Protein AF-A0A358XTA5-F1 (afdb_monomer_lite)

Foldseek 3Di:
DLVLLLCLLPDPDCLVSLLVVLLVLLVVCVVPVLSVLCLVLSVLSCVLRHDDDVSSVCSSVNSNVVSLVVVCVVCVVVVNNVVSVVSVCLVPDDADPDDPDPVVLCPLCPLLVVLLVLLVVLCVVCVVVDDSSVNSSLVSLVVQQVSLVVSCSRDPDDDPCSCVSNVVSSVVSSVNSLVRPDDPVVSVVSVVVSVVSVVVSVVD

Secondary structure (DSSP, 8-state):
-HHHHHHTTT-S--HHHHHHHHHHHHHHHHHSGGGGGHHHHHHHHHHHHS---HHHHHHHHHHHHHHHHHHHHHHHHTT-HHHHHHTTGGGGPPP-S-----TTGGGGHHHHHHHHHHHHHHHHHHTTTS-HHHHHHHHHHHHHHHHHHHHGGG-SS--GGGGGGTHHHHHHHHHHHHHH-S-HHHHHHHHHHHHHHHHHHHH-

Sequence (204 aa):
MLSKLLSLYRQTDVKAEMFDLGMIVGIGSLIYFPFLSMFALLWIGLLIFRPFNWREWITPLLGLATVYFILAVIYLWMGKMEQFYTIWLPFTYKFPTAIRIQLVDYLVLVPVIFTLILFLLVLKDNFFKSVVHIRKSFQLLFFMLCLAIVSFYWNKKLTEAHFLLCAPSIAIYMAYYFTYAKKKWFFEVVYAIITLTIIYFQFF

pLDDT: mean 83.85, std 10.74, range [48.69, 95.94]

Structure (mmCIF, N/CA/C/O backbone):
data_AF-A0A358XTA5-F1
#
_entry.id   AF-A0A358XTA5-F1
#
loop_
_atom_site.group_PDB
_atom_site.id
_atom_site.type_symbol
_atom_site.label_atom_id
_atom_site.label_alt_id
_atom_site.label_comp_id
_atom_site.label_asym_id
_atom_site.label_entity_id
_atom_site.label_seq_id
_atom_site.pdbx_PDB_ins_code
_atom_site.Cartn_x
_atom_site.Cartn_y
_atom_site.Cartn_z
_atom_site.occupancy
_atom_site.B_iso_or_equiv
_atom_site.auth_seq_id
_atom_site.auth_comp_id
_atom_site.auth_asym_id
_atom_site.auth_atom_id
_atom_site.pdbx_PDB_model_num
ATOM 1 N N . MET A 1 1 ? -4.619 5.346 -3.310 1.00 83.44 1 MET A N 1
ATOM 2 C CA . MET A 1 1 ? -3.476 5.167 -2.383 1.00 83.44 1 MET A CA 1
ATOM 3 C C . MET A 1 1 ? -2.152 5.018 -3.132 1.00 83.44 1 MET A C 1
ATOM 5 O O . MET A 1 1 ? -1.280 5.857 -2.966 1.00 83.44 1 MET A O 1
ATOM 9 N N . LEU A 1 2 ? -1.998 4.000 -3.986 1.00 85.19 2 LEU A N 1
ATOM 10 C CA . LEU A 1 2 ? -0.708 3.671 -4.606 1.00 85.19 2 LEU A CA 1
ATOM 11 C C . LEU A 1 2 ? -0.144 4.768 -5.526 1.00 85.19 2 LEU A C 1
ATOM 13 O O . LEU A 1 2 ? 1.039 5.074 -5.454 1.00 85.19 2 LEU A O 1
ATOM 17 N N . SER A 1 3 ? -0.990 5.415 -6.331 1.00 85.25 3 SER A N 1
ATOM 18 C CA . SER A 1 3 ? -0.588 6.562 -7.159 1.00 85.25 3 SER A CA 1
ATOM 19 C C . SER A 1 3 ? -0.008 7.711 -6.323 1.00 85.25 3 SER A C 1
ATOM 21 O O . SER A 1 3 ? 1.094 8.169 -6.615 1.00 85.25 3 SER A O 1
ATOM 23 N N . LYS A 1 4 ? -0.707 8.103 -5.246 1.00 84.69 4 LYS A N 1
ATOM 24 C CA . LYS A 1 4 ? -0.273 9.130 -4.281 1.00 84.69 4 LYS A CA 1
ATOM 25 C C . LYS A 1 4 ? 1.068 8.760 -3.617 1.00 84.69 4 LYS A C 1
ATOM 27 O O . LYS A 1 4 ? 1.963 9.598 -3.535 1.00 84.69 4 LYS A O 1
ATOM 32 N N . LEU A 1 5 ? 1.261 7.490 -3.237 1.00 86.06 5 LEU A N 1
ATOM 33 C CA . LEU A 1 5 ? 2.538 6.988 -2.697 1.00 86.06 5 LEU A CA 1
ATOM 34 C C . LEU A 1 5 ? 3.689 7.078 -3.710 1.00 86.06 5 LEU A C 1
ATOM 36 O O . LEU A 1 5 ? 4.785 7.511 -3.365 1.00 86.06 5 LEU A O 1
ATOM 40 N N . LEU A 1 6 ? 3.457 6.699 -4.969 1.00 84.44 6 LEU A N 1
ATOM 41 C CA . LEU A 1 6 ? 4.486 6.753 -6.013 1.00 84.44 6 LEU A CA 1
ATOM 42 C C . LEU A 1 6 ? 4.855 8.192 -6.413 1.00 84.44 6 LEU A C 1
ATOM 44 O O . LEU A 1 6 ? 5.988 8.435 -6.847 1.00 84.44 6 LEU A O 1
ATOM 48 N N . SER A 1 7 ? 3.933 9.150 -6.252 1.00 82.81 7 SER A N 1
ATOM 49 C CA . SER A 1 7 ? 4.186 10.575 -6.503 1.00 82.81 7 SER A CA 1
ATOM 50 C C . SER A 1 7 ? 4.989 11.281 -5.406 1.00 82.81 7 SER A C 1
ATOM 52 O O . SER A 1 7 ? 5.554 12.339 -5.689 1.00 82.81 7 SER A O 1
ATOM 54 N N . LEU A 1 8 ? 5.134 10.690 -4.208 1.00 81.56 8 LEU A N 1
ATOM 55 C CA . LEU A 1 8 ? 5.912 11.263 -3.092 1.00 81.56 8 LEU A CA 1
ATOM 56 C C . LEU A 1 8 ? 7.356 11.611 -3.475 1.00 81.56 8 LEU A C 1
ATOM 58 O O . LEU A 1 8 ? 7.946 12.538 -2.925 1.00 81.56 8 LEU A O 1
ATOM 62 N N . TYR A 1 9 ? 7.926 10.883 -4.437 1.00 78.75 9 TYR A N 1
ATOM 63 C CA . TYR A 1 9 ? 9.281 11.129 -4.923 1.00 78.75 9 TYR A CA 1
ATOM 64 C C . TYR A 1 9 ? 9.445 12.476 -5.642 1.00 78.75 9 TYR A C 1
ATOM 66 O O . TYR A 1 9 ? 10.541 13.027 -5.658 1.00 78.75 9 TYR A O 1
ATOM 74 N N . ARG A 1 10 ? 8.387 12.989 -6.284 1.00 78.38 10 ARG A N 1
ATOM 75 C CA . ARG A 1 10 ? 8.463 14.187 -7.141 1.00 78.38 10 ARG A CA 1
ATOM 76 C C . ARG A 1 10 ? 7.996 15.462 -6.448 1.00 78.38 10 ARG A C 1
ATOM 78 O O . ARG A 1 10 ? 8.331 16.549 -6.901 1.00 78.38 10 ARG A O 1
ATOM 85 N N . GLN A 1 11 ? 7.197 15.337 -5.396 1.00 81.38 11 GLN A N 1
ATOM 86 C CA . GLN A 1 11 ? 6.610 16.480 -4.705 1.00 81.38 11 GLN A CA 1
ATOM 87 C C . GLN A 1 11 ? 7.580 17.058 -3.677 1.00 81.38 11 GLN A C 1
ATOM 89 O O . GLN A 1 11 ? 8.351 16.320 -3.067 1.00 81.38 11 GLN A O 1
ATOM 94 N N . THR A 1 12 ? 7.538 18.377 -3.481 1.00 76.81 12 THR A N 1
ATOM 95 C CA . THR A 1 12 ? 8.350 19.111 -2.496 1.00 76.81 12 THR A CA 1
ATOM 96 C C . THR A 1 12 ? 7.691 19.137 -1.117 1.00 76.81 12 THR A C 1
ATOM 98 O O . THR A 1 12 ? 8.376 18.894 -0.123 1.00 76.81 12 THR A O 1
ATOM 101 N N . ASP A 1 13 ? 6.373 19.334 -1.057 1.00 84.31 13 ASP A N 1
ATOM 102 C CA . ASP A 1 13 ? 5.561 19.199 0.154 1.00 84.31 13 ASP A CA 1
ATOM 103 C C . ASP A 1 13 ? 4.569 18.040 -0.006 1.00 84.31 13 ASP A C 1
ATOM 105 O O . ASP A 1 13 ? 3.814 17.984 -0.974 1.00 84.31 13 ASP A O 1
ATOM 109 N N . VAL A 1 14 ? 4.599 17.107 0.944 1.00 89.00 14 VAL A N 1
ATOM 110 C CA . VAL A 1 14 ? 3.783 15.886 0.952 1.00 89.00 14 VAL A CA 1
ATOM 111 C C . VAL A 1 14 ? 2.909 15.777 2.201 1.00 89.00 14 VAL A C 1
ATOM 113 O O . VAL A 1 14 ? 2.243 14.766 2.391 1.00 89.00 14 VAL A O 1
ATOM 116 N N . LYS A 1 15 ? 2.881 16.793 3.078 1.00 89.19 15 LYS A N 1
ATOM 117 C CA . LYS A 1 15 ? 2.138 16.721 4.352 1.00 89.19 15 LYS A CA 1
ATOM 118 C C . LYS A 1 15 ? 0.646 16.454 4.135 1.00 89.19 15 LYS A C 1
ATOM 120 O O . LYS A 1 15 ? 0.096 15.583 4.804 1.00 89.19 15 LYS A O 1
ATOM 125 N N . ALA A 1 16 ? 0.029 17.169 3.193 1.00 90.62 16 ALA A N 1
ATOM 126 C CA . ALA A 1 16 ? -1.381 16.997 2.839 1.00 90.62 16 ALA A CA 1
ATOM 127 C C . ALA A 1 16 ? -1.645 15.613 2.225 1.00 90.62 16 ALA A C 1
ATOM 129 O O . ALA A 1 16 ? -2.537 14.899 2.662 1.00 90.62 16 ALA A O 1
ATOM 130 N N . GLU A 1 17 ? -0.795 15.183 1.292 1.00 91.50 17 GLU A N 1
ATOM 131 C CA . GLU A 1 17 ? -0.895 13.860 0.666 1.00 91.50 17 GLU A CA 1
ATOM 132 C C . GLU A 1 17 ? -0.741 12.718 1.677 1.00 91.50 17 GLU A C 1
ATOM 134 O O . GLU A 1 17 ? -1.473 11.733 1.632 1.00 91.50 17 GLU A O 1
ATOM 139 N N . MET A 1 18 ? 0.177 12.851 2.633 1.00 93.12 18 MET A N 1
ATOM 140 C CA . MET A 1 18 ? 0.352 11.872 3.702 1.00 93.12 18 MET A CA 1
ATOM 141 C C . MET A 1 18 ? -0.838 11.847 4.666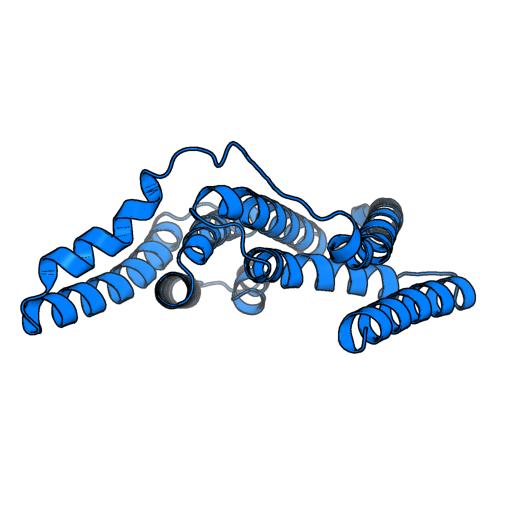 1.00 93.12 18 MET A C 1
ATOM 143 O O . MET A 1 18 ? -1.217 10.770 5.121 1.00 93.12 18 MET A O 1
ATOM 147 N N . PHE A 1 19 ? -1.448 13.000 4.954 1.00 94.12 19 PHE A N 1
ATOM 148 C CA . PHE A 1 19 ? -2.681 13.075 5.738 1.00 94.12 19 PHE A CA 1
ATOM 149 C C . PHE A 1 19 ? -3.843 12.371 5.018 1.00 94.12 19 PHE A C 1
ATOM 151 O O . PHE A 1 19 ? -4.473 11.492 5.608 1.00 94.12 19 PHE A O 1
ATOM 158 N N . ASP A 1 20 ? -4.048 12.656 3.727 1.00 94.25 20 ASP A N 1
ATOM 159 C CA . ASP A 1 20 ? -5.037 11.972 2.883 1.00 94.25 20 ASP A CA 1
ATOM 160 C C . ASP A 1 20 ? -4.809 10.457 2.864 1.00 94.25 20 ASP A C 1
ATOM 162 O O . ASP A 1 20 ? -5.745 9.669 2.992 1.00 94.25 20 ASP A O 1
ATOM 166 N N . LEU A 1 21 ? -3.554 10.025 2.705 1.00 94.19 21 LEU A N 1
ATOM 167 C CA . LEU A 1 21 ? -3.186 8.612 2.725 1.00 94.19 21 LEU A CA 1
ATOM 168 C C . LEU A 1 21 ? -3.512 7.964 4.076 1.00 94.19 21 LEU A C 1
ATOM 170 O O . LEU A 1 21 ? -4.048 6.857 4.097 1.00 94.19 21 LEU A O 1
ATOM 174 N N . GLY A 1 22 ? -3.245 8.660 5.184 1.00 95.06 22 GLY A N 1
ATOM 175 C CA . GLY A 1 22 ? -3.634 8.235 6.527 1.00 95.06 22 GLY A CA 1
ATOM 176 C C . GLY A 1 22 ? -5.147 8.071 6.677 1.00 95.06 22 GLY A C 1
ATOM 177 O O . GLY A 1 22 ? -5.605 7.045 7.179 1.00 95.06 22 GLY A O 1
ATOM 178 N N . MET A 1 23 ? -5.930 9.028 6.169 1.00 94.81 23 MET A N 1
ATOM 179 C CA . MET A 1 23 ? -7.394 8.937 6.151 1.00 94.81 23 MET A CA 1
ATOM 180 C C . MET A 1 23 ? -7.891 7.767 5.296 1.00 94.81 23 MET A C 1
ATOM 182 O O . MET A 1 23 ? -8.777 7.036 5.728 1.00 94.81 23 MET A O 1
ATOM 186 N N . ILE A 1 24 ? -7.316 7.549 4.108 1.00 94.75 24 ILE A N 1
ATOM 187 C CA . ILE A 1 24 ? -7.673 6.417 3.235 1.00 94.75 24 ILE A CA 1
ATOM 188 C C . ILE A 1 24 ? -7.426 5.088 3.955 1.00 94.75 24 ILE A C 1
ATOM 190 O O . ILE A 1 24 ? -8.265 4.192 3.875 1.00 94.75 24 ILE A O 1
ATOM 194 N N . VAL A 1 25 ? -6.303 4.958 4.669 1.00 94.38 25 VAL A N 1
ATOM 195 C CA . VAL A 1 25 ? -6.022 3.765 5.479 1.00 94.38 25 VAL A CA 1
ATOM 196 C C . VAL A 1 25 ? -7.020 3.617 6.620 1.00 94.38 25 VAL A C 1
ATOM 198 O O . VAL A 1 25 ? -7.549 2.524 6.796 1.00 94.38 25 VAL A O 1
ATOM 201 N N . GLY A 1 26 ? -7.335 4.703 7.330 1.00 93.44 26 GLY A N 1
ATOM 202 C CA . GLY A 1 26 ? -8.339 4.698 8.394 1.00 93.44 26 GLY A CA 1
ATOM 203 C C . GLY A 1 26 ? -9.730 4.293 7.902 1.00 93.44 26 GLY A C 1
ATOM 204 O O . GLY A 1 26 ? -10.381 3.476 8.529 1.00 93.44 26 GLY A O 1
ATOM 205 N N . ILE A 1 27 ? -10.192 4.807 6.761 1.00 93.56 27 ILE A N 1
ATOM 206 C CA . ILE A 1 27 ? -11.492 4.421 6.186 1.00 93.56 27 ILE A CA 1
ATOM 207 C C . ILE A 1 27 ? -11.447 2.966 5.706 1.00 93.56 27 ILE A C 1
ATOM 209 O O . ILE A 1 27 ? -12.376 2.195 5.950 1.00 93.56 27 ILE A O 1
ATOM 213 N N . GLY A 1 28 ? -10.355 2.570 5.050 1.00 89.81 28 GLY A N 1
ATOM 214 C CA . GLY A 1 28 ? -10.169 1.206 4.568 1.00 89.81 28 GLY A CA 1
ATOM 215 C C . GLY A 1 28 ? -10.166 0.175 5.697 1.00 89.81 28 GLY A C 1
ATOM 216 O O . GLY A 1 28 ? -10.749 -0.892 5.526 1.00 89.81 28 GLY A O 1
ATOM 217 N N . SER A 1 29 ? -9.603 0.500 6.866 1.00 90.06 29 SER A N 1
ATOM 218 C CA . SER A 1 29 ? -9.631 -0.383 8.038 1.00 90.06 29 SER A CA 1
ATOM 219 C C . SER A 1 29 ? -11.014 -0.503 8.687 1.00 90.06 29 SER A C 1
ATOM 221 O O . SER A 1 29 ? -11.258 -1.478 9.392 1.00 90.06 29 SER A O 1
ATOM 223 N N . LEU A 1 30 ? -11.950 0.418 8.433 1.00 88.38 30 LEU A N 1
ATOM 224 C CA . LEU A 1 30 ? -13.346 0.253 8.865 1.00 88.38 30 LEU A CA 1
ATOM 225 C C . LEU A 1 30 ? -14.105 -0.747 7.992 1.00 88.38 30 LEU A C 1
ATOM 227 O O . LEU A 1 30 ? -14.918 -1.511 8.501 1.00 88.38 30 LEU A O 1
ATOM 231 N N . ILE A 1 31 ? -13.832 -0.749 6.685 1.00 87.38 31 ILE A N 1
ATOM 232 C CA . ILE A 1 31 ? -14.444 -1.688 5.733 1.00 87.38 31 ILE A CA 1
ATOM 233 C C . ILE A 1 31 ? -13.818 -3.074 5.894 1.00 87.38 31 ILE A C 1
ATOM 235 O O . ILE A 1 31 ? -14.507 -4.091 5.936 1.00 87.38 31 ILE A O 1
ATOM 239 N N . TYR A 1 32 ? -12.491 -3.110 5.972 1.00 84.62 32 TYR A N 1
ATOM 240 C CA . TYR A 1 32 ? -11.713 -4.327 6.051 1.00 84.62 32 TYR A CA 1
ATOM 241 C C . TYR A 1 32 ? -10.541 -4.117 7.003 1.00 84.62 32 TYR A C 1
ATOM 243 O O . TYR A 1 32 ? -9.495 -3.587 6.637 1.00 84.62 32 TYR A O 1
ATOM 251 N N . PHE A 1 33 ? -10.721 -4.559 8.245 1.00 84.88 33 PHE A N 1
ATOM 252 C CA . PHE A 1 33 ? -9.785 -4.307 9.338 1.00 84.88 33 PHE A CA 1
ATOM 253 C C . PHE A 1 33 ? -8.308 -4.619 9.027 1.00 84.88 33 PHE A C 1
ATOM 255 O O . PHE A 1 33 ? -7.459 -3.771 9.312 1.00 84.88 33 PHE A O 1
ATOM 262 N N . PRO A 1 34 ? -7.959 -5.733 8.351 1.00 86.50 34 PRO A N 1
ATOM 263 C CA . PRO A 1 34 ? -6.562 -6.014 8.030 1.00 86.50 34 PRO A CA 1
ATOM 264 C C . PRO A 1 34 ? -5.915 -5.005 7.055 1.00 86.50 34 PRO A C 1
ATOM 266 O O . PRO A 1 34 ? -4.687 -4.950 6.970 1.00 86.50 34 PRO A O 1
ATOM 269 N N . PHE A 1 35 ? -6.693 -4.137 6.385 1.00 88.31 35 PHE A N 1
ATOM 270 C CA . PHE A 1 35 ? -6.178 -2.994 5.611 1.00 88.31 35 PHE A CA 1
ATOM 271 C C . PHE A 1 35 ? -5.326 -2.043 6.459 1.00 88.31 35 PHE A C 1
ATOM 273 O O . PHE A 1 35 ? -4.456 -1.357 5.926 1.00 88.31 35 PHE A O 1
ATOM 280 N N . LEU A 1 36 ? -5.517 -2.041 7.782 1.00 89.94 36 LEU A N 1
ATOM 281 C CA . LEU A 1 36 ? -4.711 -1.268 8.721 1.00 89.94 36 LEU A CA 1
ATOM 282 C C . LEU A 1 36 ? -3.207 -1.589 8.610 1.00 89.94 36 LEU A C 1
ATOM 284 O O . LEU A 1 36 ? -2.380 -0.715 8.862 1.00 89.94 36 LEU A O 1
ATOM 288 N N . SER A 1 37 ? -2.825 -2.791 8.148 1.00 89.62 37 SER A N 1
ATOM 289 C CA . SER A 1 37 ? -1.416 -3.134 7.892 1.00 89.62 37 SER A CA 1
ATOM 290 C C . SER A 1 37 ? -0.766 -2.249 6.818 1.00 89.62 37 SER A C 1
ATOM 292 O O . SER A 1 37 ? 0.440 -2.004 6.865 1.00 89.62 37 SER A O 1
ATOM 294 N N . MET A 1 38 ? -1.558 -1.696 5.890 1.00 91.19 38 MET A N 1
ATOM 295 C CA . MET A 1 38 ? -1.089 -0.758 4.865 1.00 91.19 38 MET A CA 1
ATOM 296 C C . MET A 1 38 ? -0.667 0.594 5.450 1.00 91.19 38 MET A C 1
ATOM 298 O O . MET A 1 38 ? 0.003 1.365 4.767 1.00 91.19 38 MET A O 1
ATOM 302 N N . PHE A 1 39 ? -0.972 0.883 6.719 1.00 93.69 39 PHE A N 1
ATOM 303 C CA . PHE A 1 39 ? -0.435 2.062 7.395 1.00 93.69 39 PHE A CA 1
ATOM 304 C C . PHE A 1 39 ? 1.098 2.033 7.450 1.00 93.69 39 PHE A C 1
ATOM 306 O O . PHE A 1 39 ? 1.752 3.030 7.148 1.00 93.69 39 PHE A O 1
ATOM 313 N N . ALA A 1 40 ? 1.688 0.865 7.735 1.00 93.75 40 ALA A N 1
ATOM 314 C CA . ALA A 1 40 ? 3.140 0.694 7.750 1.00 93.75 40 ALA A CA 1
ATOM 315 C C . ALA A 1 40 ? 3.768 0.969 6.373 1.00 93.75 40 ALA A C 1
ATOM 317 O O . ALA A 1 40 ? 4.889 1.471 6.288 1.00 93.75 40 ALA A O 1
ATOM 318 N N . LEU A 1 41 ? 3.026 0.718 5.287 1.00 94.25 41 LEU A N 1
ATOM 319 C CA . LEU A 1 41 ? 3.471 1.027 3.930 1.00 94.25 41 LEU A CA 1
ATOM 320 C C . LEU A 1 41 ? 3.683 2.534 3.725 1.00 94.25 41 LEU A C 1
ATOM 322 O O . LEU A 1 41 ? 4.570 2.916 2.966 1.00 94.25 41 LEU A O 1
ATOM 326 N N . LEU A 1 42 ? 2.913 3.389 4.410 1.00 94.12 42 LEU A N 1
ATOM 327 C CA . LEU A 1 42 ? 3.071 4.843 4.330 1.00 94.12 42 LEU A CA 1
ATOM 328 C C . LEU A 1 42 ? 4.430 5.284 4.888 1.00 94.12 42 LEU A C 1
ATOM 330 O O . LEU A 1 42 ? 5.149 6.045 4.241 1.00 94.12 42 LEU A O 1
ATOM 334 N N . TRP A 1 43 ? 4.822 4.757 6.050 1.00 94.56 43 TRP A N 1
ATOM 335 C CA . TRP A 1 43 ? 6.131 5.033 6.650 1.00 94.56 43 TRP A CA 1
ATOM 336 C C . TRP A 1 43 ? 7.285 4.433 5.848 1.00 94.56 43 TRP A C 1
ATOM 338 O O . TRP A 1 43 ? 8.295 5.101 5.638 1.00 94.56 43 TRP A O 1
ATOM 348 N N . ILE A 1 44 ? 7.123 3.211 5.333 1.00 93.56 44 ILE A N 1
ATOM 349 C CA . ILE A 1 44 ? 8.107 2.603 4.426 1.00 93.56 44 ILE A CA 1
ATOM 350 C C . ILE A 1 44 ? 8.266 3.459 3.161 1.00 93.56 44 ILE A C 1
ATOM 352 O O . ILE A 1 44 ? 9.385 3.682 2.703 1.00 93.56 44 ILE A O 1
ATOM 356 N N . GLY A 1 45 ? 7.169 3.993 2.619 1.00 91.62 45 GLY A N 1
ATOM 357 C CA . GLY A 1 45 ? 7.196 4.903 1.477 1.00 91.62 45 GLY A CA 1
ATOM 358 C C . GLY A 1 45 ? 7.993 6.176 1.753 1.00 91.62 45 GLY A C 1
ATOM 359 O O . GLY A 1 45 ? 8.832 6.551 0.931 1.00 91.62 45 GLY A O 1
ATOM 360 N N . LEU A 1 46 ? 7.802 6.794 2.923 1.00 92.06 46 LEU A N 1
ATOM 361 C CA . LEU A 1 46 ? 8.613 7.938 3.350 1.00 92.06 46 LEU A CA 1
ATOM 362 C C . LEU A 1 46 ? 10.094 7.570 3.454 1.00 92.06 46 LEU A C 1
ATOM 364 O O . LEU A 1 46 ? 10.921 8.285 2.900 1.00 92.06 46 LEU A O 1
ATOM 368 N N . LEU A 1 47 ? 10.421 6.441 4.089 1.00 92.94 47 LEU A N 1
ATOM 369 C CA . LEU A 1 47 ? 11.799 5.975 4.270 1.00 92.94 47 LEU A CA 1
ATOM 370 C C . LEU A 1 47 ? 12.508 5.727 2.927 1.00 92.94 47 LEU A C 1
ATOM 372 O O . LEU A 1 47 ? 13.673 6.083 2.759 1.00 92.94 47 LEU A O 1
ATOM 376 N N . ILE A 1 48 ? 11.811 5.146 1.946 1.00 90.81 48 ILE A N 1
ATOM 377 C CA . ILE A 1 48 ? 12.380 4.838 0.627 1.00 90.81 48 ILE A CA 1
ATOM 378 C C . ILE A 1 48 ? 12.554 6.107 -0.221 1.00 90.81 48 ILE A C 1
ATOM 380 O O . ILE A 1 48 ? 13.583 6.287 -0.891 1.00 90.81 48 ILE A O 1
ATOM 384 N N . PHE A 1 49 ? 11.535 6.969 -0.265 1.00 89.31 49 PHE A N 1
ATOM 385 C CA . PHE A 1 49 ? 11.495 8.070 -1.225 1.00 89.31 49 PHE A CA 1
ATOM 386 C C . PHE A 1 49 ? 12.099 9.372 -0.713 1.00 89.31 49 PHE A C 1
ATOM 388 O O . PHE A 1 49 ? 12.574 10.144 -1.547 1.00 89.31 49 PHE A O 1
ATOM 395 N N . ARG A 1 50 ? 12.108 9.623 0.600 1.00 87.31 50 ARG A N 1
ATOM 396 C CA . ARG A 1 50 ? 12.420 10.944 1.157 1.00 87.31 50 ARG A CA 1
ATOM 397 C C . ARG A 1 50 ? 13.370 10.869 2.360 1.00 87.31 50 ARG A C 1
ATOM 399 O O . ARG A 1 50 ? 13.423 9.854 3.050 1.00 87.31 50 ARG A O 1
ATOM 406 N N . PRO A 1 51 ? 14.149 11.935 2.616 1.00 87.31 51 PRO A N 1
ATOM 407 C CA . PRO A 1 51 ? 14.898 12.054 3.861 1.00 87.31 51 PRO A CA 1
ATOM 408 C C . PRO A 1 51 ? 13.941 12.146 5.055 1.00 87.31 51 PRO A C 1
ATOM 410 O O . PRO A 1 51 ? 12.796 12.582 4.929 1.00 87.31 51 PRO A O 1
ATOM 413 N N . PHE A 1 52 ? 14.418 11.739 6.229 1.00 90.38 52 PHE A N 1
ATOM 414 C CA . PHE A 1 52 ? 13.602 11.726 7.437 1.00 90.38 52 PHE A CA 1
ATOM 415 C C . PHE A 1 52 ? 13.162 13.143 7.840 1.00 90.38 52 PHE A C 1
ATOM 417 O O . PHE A 1 52 ? 13.990 14.024 8.066 1.00 90.38 52 PHE A O 1
ATOM 424 N N . ASN A 1 53 ? 11.851 13.343 7.978 1.00 91.12 53 ASN A N 1
ATOM 425 C CA . ASN A 1 53 ? 11.250 14.577 8.472 1.00 91.12 53 ASN A CA 1
ATOM 426 C C . ASN A 1 53 ? 10.094 14.235 9.410 1.00 91.12 53 ASN A C 1
ATOM 428 O O . ASN A 1 53 ? 9.038 13.800 8.958 1.00 91.12 53 ASN A O 1
ATOM 432 N N . TRP A 1 54 ? 10.262 14.473 10.709 1.00 92.12 54 TRP A N 1
ATOM 433 C CA . TRP A 1 54 ? 9.277 14.092 11.726 1.00 92.12 54 TRP A CA 1
ATOM 434 C C . TRP A 1 54 ? 7.856 14.614 11.438 1.00 92.12 54 TRP A C 1
ATOM 436 O O . TRP A 1 54 ? 6.881 13.931 11.746 1.00 92.12 54 TRP A O 1
ATOM 446 N N . ARG A 1 55 ? 7.719 15.786 10.794 1.00 92.00 55 ARG A N 1
ATOM 447 C CA . ARG A 1 55 ? 6.407 16.359 10.445 1.00 92.00 55 ARG A CA 1
ATOM 448 C C . ARG A 1 55 ? 5.658 15.486 9.441 1.00 92.00 55 ARG A C 1
ATOM 450 O O . ARG A 1 55 ? 4.462 15.281 9.596 1.00 92.00 55 ARG A O 1
ATOM 457 N N . GLU A 1 56 ? 6.362 14.951 8.447 1.00 92.31 56 GLU A N 1
ATOM 458 C CA . GLU A 1 56 ? 5.792 14.064 7.421 1.00 92.31 56 GLU A CA 1
ATOM 459 C C . GLU A 1 56 ? 5.441 12.682 7.984 1.00 92.31 56 GLU A C 1
ATOM 461 O O . GLU A 1 56 ? 4.570 12.003 7.455 1.00 92.31 56 GLU A O 1
ATOM 466 N N . TRP A 1 57 ? 6.090 12.268 9.074 1.00 93.44 57 TRP A N 1
ATOM 467 C CA . TRP A 1 57 ? 5.823 10.989 9.736 1.00 93.44 57 TRP A CA 1
ATOM 468 C C . TRP A 1 57 ? 4.580 11.029 10.628 1.00 93.44 57 TRP A C 1
ATOM 470 O O . TRP A 1 57 ? 3.881 10.021 10.748 1.00 93.44 57 TRP A O 1
ATOM 480 N N . ILE A 1 58 ? 4.290 12.190 11.225 1.00 95.31 58 ILE A N 1
ATOM 481 C CA . ILE A 1 58 ? 3.120 12.394 12.088 1.00 95.31 58 ILE A CA 1
ATOM 482 C C . ILE A 1 58 ? 1.852 12.693 11.276 1.00 95.31 58 ILE A C 1
ATOM 484 O O . ILE A 1 58 ? 0.770 12.277 11.680 1.00 95.31 58 ILE A O 1
ATOM 488 N N . THR A 1 59 ? 1.937 13.3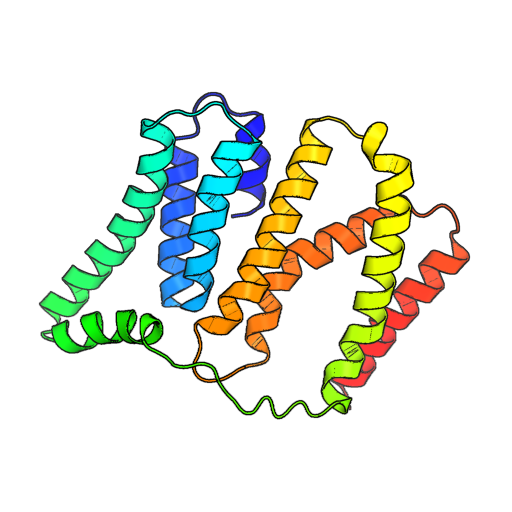50 10.116 1.00 94.94 59 THR A N 1
ATOM 489 C CA . THR A 1 59 ? 0.750 13.648 9.290 1.00 94.94 59 THR A CA 1
ATOM 490 C C . THR A 1 59 ? -0.121 12.441 8.909 1.00 94.94 59 THR A C 1
ATOM 492 O O . THR A 1 59 ? -1.339 12.569 9.045 1.00 94.94 59 THR A O 1
ATOM 495 N N . PRO A 1 60 ? 0.402 11.265 8.497 1.00 94.88 60 PRO A N 1
ATOM 496 C CA . PRO A 1 60 ? -0.454 10.109 8.231 1.00 94.88 60 PRO A CA 1
ATOM 497 C C . PRO A 1 60 ? -1.101 9.568 9.510 1.00 94.88 60 PRO A C 1
ATOM 499 O O . PRO A 1 60 ? -2.243 9.113 9.467 1.00 94.88 60 PRO A O 1
ATOM 502 N N . LEU A 1 61 ? -0.412 9.656 10.656 1.00 95.75 61 LEU A N 1
ATOM 503 C CA . LEU A 1 61 ? -0.974 9.276 11.953 1.00 95.75 61 LEU A CA 1
ATOM 504 C C . LEU A 1 61 ? -2.148 10.186 12.325 1.00 95.75 61 LEU A C 1
ATOM 506 O O . LEU A 1 61 ? -3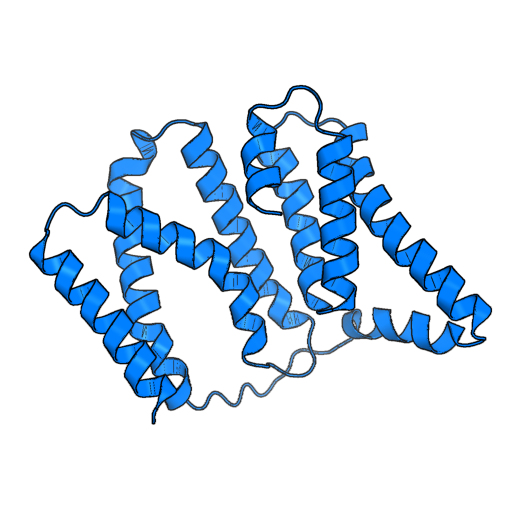.172 9.689 12.781 1.00 95.75 61 LEU A O 1
ATOM 510 N N . LEU A 1 62 ? -2.026 11.494 12.077 1.00 95.94 62 LEU A N 1
ATOM 511 C CA . LEU A 1 62 ? -3.120 12.445 12.273 1.00 95.94 62 LEU A CA 1
ATOM 512 C C . LEU A 1 62 ? -4.313 12.118 11.371 1.00 95.94 62 LEU A C 1
ATOM 514 O O . LEU A 1 62 ? -5.429 12.083 11.871 1.00 95.94 62 LEU A O 1
ATOM 518 N N . GLY A 1 63 ? -4.088 11.810 10.089 1.00 95.12 63 GLY A N 1
ATOM 519 C CA . GLY A 1 63 ? -5.166 11.434 9.165 1.00 95.12 63 GLY A CA 1
ATOM 520 C C . GLY A 1 63 ? -5.926 10.186 9.618 1.00 95.12 63 GLY A C 1
ATOM 521 O O . GLY A 1 63 ? -7.156 10.171 9.638 1.00 95.12 63 GLY A O 1
ATOM 522 N N . LEU A 1 64 ? -5.200 9.158 10.062 1.00 95.88 64 LEU A N 1
ATOM 523 C CA . LEU A 1 64 ? -5.799 7.955 10.636 1.00 95.88 64 LEU A CA 1
ATOM 524 C C . LEU A 1 64 ? -6.555 8.270 11.935 1.00 95.88 64 LEU A C 1
ATOM 526 O O . LEU A 1 64 ? -7.700 7.846 12.105 1.00 95.88 64 LEU A O 1
ATOM 530 N N . ALA A 1 65 ? -5.942 9.044 12.834 1.00 95.31 65 ALA A N 1
ATOM 531 C CA . ALA A 1 65 ? -6.544 9.441 14.101 1.00 95.31 65 ALA A CA 1
ATOM 532 C C . ALA A 1 65 ? -7.834 10.24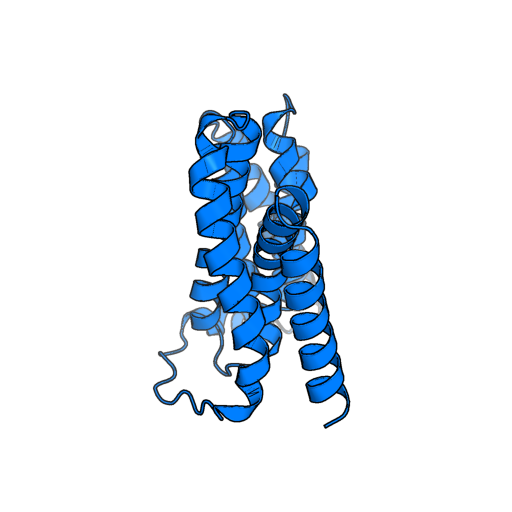1 13.894 1.00 95.31 65 ALA A C 1
ATOM 534 O O . ALA A 1 65 ? -8.794 10.017 14.622 1.00 95.31 65 ALA A O 1
ATOM 535 N N . THR A 1 66 ? -7.905 11.112 12.882 1.00 95.50 66 THR A N 1
ATOM 536 C CA . THR A 1 66 ? -9.124 11.858 12.544 1.00 95.50 66 THR A CA 1
ATOM 537 C C . THR A 1 66 ? -10.288 10.923 12.217 1.00 95.50 66 THR A C 1
ATOM 539 O O . THR A 1 66 ? -11.385 11.122 12.735 1.00 95.50 66 THR A O 1
ATOM 542 N N . VAL A 1 67 ? -10.063 9.872 11.420 1.00 95.25 67 VAL A N 1
ATOM 543 C CA . VAL A 1 67 ? -11.121 8.909 11.064 1.00 95.25 67 VAL A CA 1
ATOM 544 C C . VAL A 1 67 ? -11.635 8.172 12.302 1.00 95.25 67 VAL A C 1
ATOM 546 O O . VAL A 1 67 ? -12.842 8.125 12.538 1.00 95.25 67 VAL A O 1
ATOM 549 N N . TYR A 1 68 ? -10.731 7.641 13.129 1.00 92.94 68 TYR A N 1
ATOM 550 C CA . TYR A 1 68 ? -11.118 6.931 14.352 1.00 92.94 68 TYR A CA 1
ATOM 551 C C . TYR A 1 68 ? -11.708 7.854 15.422 1.00 92.94 68 TYR A C 1
ATOM 553 O O . TYR A 1 68 ? -12.577 7.421 16.174 1.00 92.94 68 TYR A O 1
ATOM 561 N N . PHE A 1 69 ? -11.289 9.118 15.478 1.00 94.19 69 PHE A N 1
ATOM 562 C CA . PHE A 1 69 ? -11.869 10.124 16.363 1.00 94.19 69 PHE A CA 1
ATOM 563 C C . PHE A 1 69 ? -13.323 10.419 15.987 1.00 94.19 69 PHE A C 1
ATOM 565 O O . PHE A 1 69 ? -14.198 10.358 16.848 1.00 94.19 69 PHE A O 1
ATOM 572 N N . ILE A 1 70 ? -13.602 10.661 14.701 1.00 94.00 70 ILE A N 1
ATOM 573 C CA . ILE A 1 70 ? -14.974 10.858 14.208 1.00 94.00 70 ILE A CA 1
ATOM 574 C C . ILE A 1 70 ? -15.827 9.625 14.521 1.00 94.00 70 ILE A C 1
ATOM 576 O O . ILE A 1 70 ? -16.944 9.755 15.022 1.00 94.00 70 ILE A O 1
ATOM 580 N N . LEU A 1 71 ? -15.284 8.426 14.292 1.00 92.38 71 LEU A N 1
ATOM 581 C CA . LEU A 1 71 ? -15.969 7.182 14.619 1.00 92.38 71 LEU A CA 1
ATOM 582 C C . LEU A 1 71 ? -16.288 7.090 16.119 1.00 92.38 71 LEU A C 1
ATOM 584 O O . LEU A 1 71 ? -17.428 6.817 16.482 1.00 92.38 71 LEU A O 1
ATOM 588 N N . ALA A 1 72 ? -15.319 7.370 16.992 1.00 90.56 72 ALA A N 1
ATOM 589 C CA . ALA A 1 72 ? -15.510 7.341 18.439 1.00 90.56 72 ALA A CA 1
ATOM 590 C C . ALA A 1 72 ? -16.617 8.305 18.896 1.00 90.56 72 ALA A C 1
ATOM 592 O O . ALA A 1 72 ? -17.453 7.928 19.713 1.00 90.56 72 ALA A O 1
ATOM 593 N N . VAL A 1 73 ? -16.674 9.517 18.331 1.00 93.25 73 VAL A N 1
ATOM 594 C CA . VAL A 1 73 ? -17.734 10.497 18.626 1.00 93.25 73 VAL A CA 1
ATOM 595 C C . VAL A 1 73 ? -19.112 9.970 18.214 1.00 93.25 73 VAL A C 1
ATOM 597 O O . VAL A 1 73 ? -20.067 10.095 18.981 1.00 93.25 73 VAL A O 1
ATOM 600 N N . ILE A 1 74 ? -19.224 9.327 17.048 1.00 92.00 74 ILE A N 1
ATOM 601 C CA . ILE A 1 74 ? -20.485 8.728 16.582 1.00 92.00 74 ILE A CA 1
ATOM 602 C C . ILE A 1 74 ? -20.934 7.596 17.522 1.00 92.00 74 ILE A C 1
ATOM 604 O O . ILE A 1 74 ? -22.097 7.546 17.923 1.00 92.00 74 ILE A O 1
ATOM 608 N N . TYR A 1 75 ? -20.021 6.706 17.924 1.00 90.00 75 TYR A N 1
ATOM 609 C CA . TYR A 1 75 ? -20.333 5.621 18.863 1.00 90.00 75 TYR A CA 1
ATOM 610 C C . TYR A 1 75 ? -20.685 6.127 20.267 1.00 90.00 75 TYR A C 1
ATOM 612 O O . TYR A 1 75 ? -21.570 5.552 20.907 1.00 90.00 75 TYR A O 1
ATOM 620 N N . LEU A 1 76 ? -20.046 7.210 20.723 1.00 92.00 76 LEU A N 1
ATOM 621 C CA . LEU A 1 76 ? -20.373 7.877 21.983 1.00 92.00 76 LEU A CA 1
ATOM 622 C C . LEU A 1 76 ? -21.792 8.444 21.944 1.00 92.00 76 LEU A C 1
ATOM 624 O O . LEU A 1 76 ? -22.573 8.186 22.857 1.00 92.00 76 LEU A O 1
ATOM 628 N N . TRP A 1 77 ? -22.147 9.149 20.867 1.00 93.25 77 TRP A N 1
ATOM 629 C CA . TRP A 1 77 ? -23.484 9.718 20.683 1.00 93.25 77 TRP A CA 1
ATOM 630 C C . TRP A 1 77 ? -24.578 8.642 20.655 1.00 93.25 77 TRP A C 1
ATOM 632 O O . TRP A 1 77 ? -25.665 8.836 21.190 1.00 93.25 77 TRP A O 1
ATOM 642 N N . MET A 1 78 ? -24.293 7.479 20.064 1.00 91.12 78 MET A N 1
ATOM 643 C CA . MET A 1 78 ? -25.221 6.342 20.030 1.00 91.12 78 MET A CA 1
ATOM 644 C C . MET A 1 78 ? -25.275 5.534 21.337 1.00 91.12 78 MET A C 1
ATOM 646 O O . MET A 1 78 ? -26.012 4.550 21.398 1.00 91.12 78 MET A O 1
ATOM 650 N N . GLY A 1 79 ? -24.477 5.881 22.353 1.00 88.94 79 GLY A N 1
ATOM 651 C CA . GLY A 1 79 ? -24.387 5.125 23.605 1.00 88.94 79 GLY A CA 1
ATOM 652 C C . GLY A 1 79 ? -23.778 3.724 23.452 1.00 88.94 79 GLY A C 1
ATOM 653 O O . GLY A 1 79 ? -24.000 2.864 24.297 1.00 88.94 79 GLY A O 1
ATOM 654 N N . LYS A 1 80 ? -23.020 3.462 22.376 1.00 89.19 80 LYS A N 1
ATOM 655 C CA . LYS A 1 80 ? -22.474 2.135 22.020 1.00 89.19 80 LYS A CA 1
ATOM 656 C C . LYS A 1 80 ? -20.948 2.068 22.151 1.00 89.19 80 LYS A C 1
ATOM 658 O O . LYS A 1 80 ? -20.290 1.399 21.358 1.00 89.19 80 LYS A O 1
ATOM 663 N N . MET A 1 81 ? -20.361 2.739 23.143 1.00 85.31 81 MET A N 1
ATOM 664 C CA . MET A 1 81 ? -18.896 2.796 23.299 1.00 85.31 81 MET A CA 1
ATOM 665 C C . MET A 1 81 ? -18.238 1.419 23.450 1.00 85.31 81 MET A C 1
ATOM 667 O O . MET A 1 81 ? -17.139 1.215 22.943 1.00 85.31 81 MET A O 1
ATOM 671 N N . GLU A 1 82 ? -18.919 0.440 24.048 1.00 82.81 82 GLU A N 1
ATOM 672 C CA . GLU A 1 82 ? -18.410 -0.936 24.126 1.00 82.81 82 GLU A CA 1
ATOM 673 C C . GLU A 1 82 ? -18.120 -1.532 22.741 1.00 82.81 82 GLU A C 1
ATOM 675 O O . GLU A 1 82 ? -17.078 -2.153 22.538 1.00 82.81 82 GLU A O 1
ATOM 680 N N . GLN A 1 83 ? -18.980 -1.267 21.750 1.00 82.00 83 GLN A N 1
ATOM 681 C CA . GLN A 1 83 ? -18.786 -1.744 20.379 1.00 82.00 83 GLN A CA 1
ATOM 682 C C . GLN A 1 83 ? -17.566 -1.097 19.715 1.00 82.00 83 GLN A C 1
ATOM 684 O O . GLN A 1 83 ? -16.869 -1.760 18.951 1.00 82.00 83 GLN A O 1
ATOM 689 N N . PHE A 1 84 ? -17.246 0.156 20.044 1.00 84.06 84 PHE A N 1
ATOM 690 C CA . PHE A 1 84 ? -16.027 0.799 19.553 1.00 84.06 84 PHE A CA 1
ATOM 691 C C . PHE A 1 84 ? -14.765 0.075 20.050 1.00 84.06 84 PHE A C 1
ATOM 693 O O . PHE A 1 84 ? -13.846 -0.167 19.267 1.00 84.06 84 PHE A O 1
ATOM 700 N N . TYR A 1 85 ? -14.734 -0.363 21.314 1.00 81.12 85 TYR A N 1
ATOM 701 C CA . TYR A 1 85 ? -13.615 -1.157 21.835 1.00 81.12 85 TYR A CA 1
ATOM 702 C C . TYR A 1 85 ? -13.504 -2.527 21.159 1.00 81.12 85 TYR A C 1
ATOM 704 O O . TYR A 1 85 ? -12.392 -3.010 20.939 1.00 81.12 85 TYR A O 1
ATOM 712 N N . THR A 1 86 ? -14.629 -3.129 20.748 1.00 79.81 86 THR A N 1
ATOM 713 C CA . THR A 1 86 ? -14.594 -4.422 20.046 1.00 79.81 86 THR A CA 1
ATOM 714 C C . THR A 1 86 ? -13.867 -4.379 18.700 1.00 79.81 86 THR A C 1
ATOM 716 O O . THR A 1 86 ? -13.321 -5.399 18.285 1.00 79.81 86 THR A O 1
ATOM 719 N N . ILE A 1 87 ? -13.762 -3.206 18.059 1.00 78.00 87 ILE A N 1
ATOM 720 C CA . ILE A 1 87 ? -13.012 -3.015 16.802 1.00 78.00 87 ILE A CA 1
ATOM 721 C C . ILE A 1 87 ? -11.525 -3.353 16.984 1.00 78.00 87 ILE A C 1
ATOM 723 O O . ILE A 1 87 ? -10.879 -3.811 16.048 1.00 78.00 87 ILE A O 1
ATOM 727 N N . TRP A 1 88 ? -10.986 -3.175 18.192 1.00 76.62 88 TRP A N 1
ATOM 728 C CA . TRP A 1 88 ? -9.575 -3.409 18.511 1.00 76.62 88 TRP A CA 1
ATOM 729 C C . TRP A 1 88 ? -9.296 -4.835 19.022 1.00 76.62 88 TRP A C 1
ATOM 731 O O . TRP A 1 88 ? -8.140 -5.229 19.156 1.00 76.62 88 TRP A O 1
ATOM 741 N N . LEU A 1 89 ? -10.326 -5.660 19.249 1.00 71.19 89 LEU A N 1
ATOM 742 C CA . LEU A 1 89 ? -10.164 -7.066 19.650 1.00 71.19 89 LEU A CA 1
ATOM 743 C C . LEU A 1 89 ? -9.367 -7.948 18.669 1.00 71.19 89 LEU A C 1
ATOM 745 O O . LEU A 1 89 ? -8.733 -8.896 19.142 1.00 71.19 89 LEU A O 1
ATOM 749 N N . PRO A 1 90 ? -9.341 -7.702 17.340 1.00 65.31 90 PRO A N 1
ATOM 750 C CA . PRO A 1 90 ? -8.599 -8.567 16.432 1.00 65.31 90 PRO A CA 1
ATOM 751 C C . PRO A 1 90 ? -7.090 -8.614 16.685 1.00 65.31 90 PRO A C 1
ATOM 753 O O . PRO A 1 90 ? -6.453 -9.599 16.325 1.00 65.31 90 PRO A O 1
ATOM 756 N N . PHE A 1 91 ? -6.510 -7.618 17.367 1.00 61.16 91 PHE A N 1
ATOM 757 C CA . PHE A 1 91 ? -5.111 -7.667 17.817 1.00 61.16 91 PHE A CA 1
ATOM 758 C C . PHE A 1 91 ? -4.803 -8.856 18.750 1.00 61.16 91 PHE A C 1
ATOM 760 O O . PHE A 1 91 ? -3.640 -9.217 18.911 1.00 61.16 91 PHE A O 1
ATOM 767 N N . THR A 1 92 ? -5.818 -9.474 19.364 1.00 59.88 92 THR A N 1
ATOM 768 C CA . THR A 1 92 ? -5.661 -10.533 20.376 1.00 59.88 92 THR A CA 1
ATOM 769 C C . THR A 1 92 ? -5.887 -11.949 19.821 1.00 59.88 92 THR A C 1
ATOM 771 O O . THR A 1 92 ? -5.806 -12.928 20.565 1.00 59.88 92 THR A O 1
ATOM 774 N N . TYR A 1 93 ? -6.186 -12.112 18.527 1.00 62.03 93 TYR A N 1
ATOM 775 C CA . TYR A 1 93 ? -6.437 -13.444 17.969 1.00 62.03 93 TYR A CA 1
ATOM 776 C C . TYR A 1 93 ? -5.164 -14.308 17.917 1.00 62.03 93 TYR A C 1
ATOM 778 O O . TYR A 1 93 ? -4.088 -13.853 17.537 1.00 62.03 93 TYR A O 1
ATOM 786 N N . LYS A 1 94 ? -5.298 -15.582 18.317 1.00 54.78 94 LYS A N 1
ATOM 787 C CA . LYS A 1 94 ? -4.238 -16.598 18.219 1.00 54.78 94 LYS A CA 1
ATOM 788 C C . LYS A 1 94 ? -4.159 -17.161 16.798 1.00 54.78 94 LYS A C 1
ATOM 790 O O . LYS A 1 94 ? -5.166 -17.197 16.094 1.00 54.78 94 LYS A O 1
ATOM 795 N N . PHE A 1 95 ? -2.974 -17.650 16.425 1.00 53.03 95 PHE A N 1
ATOM 796 C CA . PHE A 1 95 ? -2.701 -18.239 15.112 1.00 53.03 95 PHE A CA 1
ATOM 797 C C . PHE A 1 95 ? -3.731 -19.330 14.759 1.00 53.03 95 PHE A C 1
ATOM 799 O O . PHE A 1 95 ? -3.909 -20.264 15.551 1.00 53.03 95 PHE A O 1
ATOM 806 N N . PRO A 1 96 ? -4.412 -19.250 13.600 1.00 54.28 96 PRO A N 1
ATOM 807 C CA . PRO A 1 96 ? -5.295 -20.316 13.156 1.00 54.28 96 PRO A CA 1
ATOM 808 C C . PRO A 1 96 ? -4.456 -21.557 12.821 1.00 54.28 96 PRO A C 1
ATOM 810 O O . PRO A 1 96 ? -3.732 -21.600 11.833 1.00 54.28 96 PRO A O 1
ATOM 813 N N . THR A 1 97 ? -4.549 -22.583 13.665 1.00 51.09 97 THR A N 1
ATOM 814 C CA . THR A 1 97 ? -3.785 -23.840 13.570 1.00 51.09 97 THR A CA 1
ATOM 815 C C . THR A 1 97 ? -4.282 -24.801 12.489 1.00 51.09 97 THR A C 1
ATOM 817 O O . THR A 1 97 ? -3.634 -25.811 12.235 1.00 51.09 97 THR A O 1
ATOM 820 N N . ALA A 1 98 ? -5.401 -24.504 11.823 1.00 48.69 98 ALA A N 1
ATOM 821 C CA . ALA A 1 98 ? -5.958 -25.350 10.773 1.00 48.69 98 ALA A CA 1
ATOM 822 C C . ALA A 1 98 ? -6.281 -24.522 9.525 1.00 48.69 98 ALA A C 1
ATOM 824 O O . ALA A 1 98 ? -7.368 -23.957 9.397 1.00 48.69 98 ALA A O 1
ATOM 825 N N . ILE A 1 99 ? -5.337 -24.476 8.587 1.00 55.00 99 ILE A N 1
ATOM 826 C CA . ILE A 1 99 ? -5.598 -23.983 7.238 1.00 55.00 99 ILE A CA 1
ATOM 827 C C . ILE A 1 99 ? -6.230 -25.144 6.465 1.00 55.00 99 ILE A C 1
ATOM 829 O O . ILE A 1 99 ? -5.538 -26.048 6.001 1.00 55.00 99 ILE A O 1
ATOM 833 N N . ARG A 1 100 ? -7.562 -25.170 6.365 1.00 51.56 100 ARG A N 1
ATOM 834 C CA . ARG A 1 100 ? -8.253 -26.100 5.461 1.00 51.56 100 ARG A CA 1
ATOM 835 C C . ARG A 1 100 ? -8.146 -25.556 4.037 1.00 51.56 100 ARG A C 1
ATOM 837 O O . ARG A 1 100 ? -9.051 -24.887 3.560 1.00 51.56 100 ARG A O 1
ATOM 844 N N . ILE A 1 101 ? -7.006 -25.803 3.398 1.00 56.59 101 ILE A N 1
ATOM 845 C CA . ILE A 1 101 ? -6.770 -25.477 1.989 1.00 56.59 101 ILE A CA 1
ATOM 846 C C . ILE A 1 101 ? -7.388 -26.603 1.157 1.00 56.59 101 ILE A C 1
ATOM 848 O O . ILE A 1 101 ? -6.843 -27.707 1.121 1.00 56.59 101 ILE A O 1
ATOM 852 N N . GLN A 1 102 ? -8.518 -26.355 0.496 1.00 59.12 102 GLN A N 1
ATOM 853 C CA . GLN A 1 102 ? -8.935 -27.214 -0.611 1.00 59.12 102 GLN A CA 1
ATOM 854 C C . GLN A 1 102 ? -8.050 -26.862 -1.806 1.00 59.12 102 GLN A C 1
ATOM 856 O O . GLN A 1 102 ? -8.147 -25.781 -2.370 1.00 59.12 102 GLN A O 1
ATOM 861 N N . LEU A 1 103 ? -7.113 -27.754 -2.140 1.00 58.03 103 LEU A N 1
ATOM 862 C CA . LEU A 1 103 ? -6.048 -27.499 -3.121 1.00 58.03 103 LEU A CA 1
ATOM 863 C C . LEU A 1 103 ? -6.579 -27.112 -4.515 1.00 58.03 103 LEU A C 1
ATOM 865 O O . LEU A 1 103 ? -5.867 -26.479 -5.290 1.00 58.03 103 LEU A O 1
ATOM 869 N N . VAL A 1 104 ? -7.814 -27.517 -4.820 1.00 62.56 104 VAL A N 1
ATOM 870 C CA . VAL A 1 104 ? -8.457 -27.344 -6.124 1.00 62.56 104 VAL A CA 1
ATOM 871 C C . VAL A 1 104 ? -8.825 -25.879 -6.377 1.00 62.56 104 VAL A C 1
ATOM 873 O O . VAL A 1 104 ? -8.561 -25.387 -7.469 1.00 62.56 104 VAL A O 1
ATOM 876 N N . ASP A 1 105 ? -9.293 -25.147 -5.364 1.00 66.06 105 ASP A N 1
ATOM 877 C CA . ASP A 1 105 ? -9.697 -23.735 -5.503 1.00 66.06 105 ASP A CA 1
ATOM 878 C C . ASP A 1 105 ? -8.494 -22.805 -5.751 1.00 66.06 105 ASP A C 1
ATOM 880 O O . ASP A 1 105 ? -8.608 -21.730 -6.338 1.00 66.06 105 ASP A O 1
ATOM 884 N N . TYR A 1 106 ? -7.293 -23.238 -5.353 1.00 72.62 106 TYR A N 1
ATOM 885 C CA . TYR A 1 106 ? -6.060 -22.457 -5.480 1.00 72.62 106 TYR A CA 1
ATOM 886 C C . TYR A 1 106 ? -5.275 -22.727 -6.769 1.00 72.62 106 TYR A C 1
ATOM 888 O O . TYR A 1 106 ? -4.247 -22.086 -7.001 1.00 72.62 106 TYR A O 1
ATOM 896 N N . LEU A 1 107 ? -5.748 -23.621 -7.644 1.00 75.88 107 LEU A N 1
ATOM 897 C CA . LEU A 1 107 ? -5.127 -23.875 -8.952 1.00 75.88 107 LEU A CA 1
ATOM 898 C C . LEU A 1 107 ? -5.066 -22.612 -9.831 1.00 75.88 107 LEU A C 1
ATOM 900 O O . LEU A 1 107 ? -4.112 -22.454 -10.595 1.00 75.88 107 LEU A O 1
ATOM 904 N N . VAL A 1 108 ? -5.995 -21.661 -9.652 1.00 77.25 108 VAL A N 1
ATOM 905 C CA . VAL A 1 108 ? -5.982 -20.334 -10.311 1.00 77.25 108 VAL A CA 1
ATOM 906 C C . VAL A 1 108 ? -4.693 -19.555 -10.038 1.00 77.25 108 VAL A C 1
ATOM 908 O O . VAL A 1 108 ? -4.277 -18.723 -10.844 1.00 77.25 108 VAL A O 1
ATOM 911 N N . LEU A 1 109 ? -4.020 -19.815 -8.913 1.00 81.06 109 LEU A N 1
ATOM 912 C CA . LEU A 1 109 ? -2.778 -19.130 -8.560 1.00 81.06 109 LEU A CA 1
ATOM 913 C C . LEU A 1 109 ? -1.564 -19.663 -9.325 1.00 81.06 109 LEU A C 1
ATOM 915 O O . LEU A 1 109 ? -0.557 -18.962 -9.390 1.00 81.06 109 LEU A O 1
ATOM 919 N N . VAL A 1 110 ? -1.621 -20.857 -9.925 1.00 84.31 110 VAL A N 1
ATOM 920 C CA . VAL A 1 110 ? -0.460 -21.462 -10.606 1.00 84.31 110 VAL A CA 1
ATOM 921 C C . VAL A 1 110 ? 0.032 -20.606 -11.784 1.00 84.31 110 VAL A C 1
ATOM 923 O O . VAL A 1 110 ? 1.221 -20.269 -11.798 1.00 84.31 110 VAL A O 1
ATOM 926 N N . PRO A 1 111 ? -0.825 -20.164 -12.730 1.00 82.81 111 PRO A N 1
ATOM 927 C CA . PRO A 1 111 ? -0.406 -19.256 -13.799 1.00 82.81 111 PRO A CA 1
ATOM 928 C C . PRO A 1 111 ? 0.125 -17.926 -13.256 1.00 82.81 111 PRO A C 1
ATOM 930 O O . PRO A 1 111 ? 1.117 -17.398 -13.757 1.00 82.81 111 PRO A O 1
ATOM 933 N N . VAL A 1 112 ? -0.492 -17.403 -12.192 1.00 85.19 112 VAL A N 1
ATOM 934 C CA . VAL A 1 112 ? -0.081 -16.144 -11.556 1.00 85.19 112 VAL A CA 1
ATOM 935 C C . VAL A 1 112 ? 1.324 -16.273 -10.967 1.00 85.19 112 VAL A C 1
ATOM 937 O O . VAL A 1 112 ? 2.197 -15.460 -11.267 1.00 85.19 112 VAL A O 1
ATOM 940 N N . ILE A 1 113 ? 1.593 -17.326 -10.194 1.00 86.69 113 ILE A N 1
ATOM 941 C CA . ILE A 1 113 ? 2.919 -17.601 -9.626 1.00 86.69 113 ILE A CA 1
ATOM 942 C C . ILE A 1 113 ? 3.946 -17.803 -10.743 1.00 86.69 113 ILE A C 1
ATOM 944 O O . ILE A 1 113 ? 5.048 -17.257 -10.668 1.00 86.69 113 ILE A O 1
ATOM 948 N N . PHE A 1 114 ? 3.582 -18.514 -11.812 1.00 87.56 114 PHE A N 1
ATOM 949 C CA . PHE A 1 114 ? 4.454 -18.691 -12.969 1.00 87.56 114 PHE A CA 1
ATOM 950 C C . PHE A 1 114 ? 4.838 -17.345 -13.605 1.00 87.56 114 PHE A C 1
ATOM 952 O O . PHE A 1 114 ? 6.020 -17.087 -13.841 1.00 87.56 114 PHE A O 1
ATOM 959 N N . THR A 1 115 ? 3.880 -16.432 -13.798 1.00 86.00 115 THR A N 1
ATOM 960 C CA . THR A 1 115 ? 4.187 -15.082 -14.303 1.00 86.00 115 THR A CA 1
ATOM 961 C C . THR A 1 115 ? 5.030 -14.247 -13.347 1.00 86.00 115 THR A C 1
ATOM 963 O O . THR A 1 115 ? 5.875 -13.481 -13.805 1.00 86.00 115 THR A O 1
ATOM 966 N N . LEU A 1 116 ? 4.873 -14.419 -12.032 1.00 87.50 116 LEU A N 1
ATOM 967 C CA . LEU A 1 116 ? 5.720 -13.753 -11.043 1.00 87.50 116 LEU A CA 1
ATOM 968 C C . LEU A 1 116 ? 7.173 -14.239 -11.115 1.00 87.50 116 LEU A C 1
ATOM 970 O O . LEU A 1 116 ? 8.094 -13.429 -11.013 1.00 87.50 116 LEU A O 1
ATOM 974 N N . ILE A 1 117 ? 7.402 -15.533 -11.355 1.00 88.81 117 ILE A N 1
ATOM 975 C CA . ILE A 1 117 ? 8.754 -16.071 -11.576 1.00 88.81 117 ILE A CA 1
ATOM 976 C C . ILE A 1 117 ? 9.362 -15.461 -12.844 1.00 88.81 117 ILE A C 1
ATOM 978 O O . ILE A 1 117 ? 10.501 -14.993 -12.830 1.00 88.81 117 ILE A O 1
ATOM 982 N N . LEU A 1 118 ? 8.591 -15.407 -13.931 1.00 86.19 118 LEU A N 1
ATOM 983 C CA . LEU A 1 118 ? 9.029 -14.794 -15.184 1.00 86.19 118 LEU A CA 1
ATOM 984 C C . LEU A 1 118 ? 9.327 -13.294 -15.028 1.00 86.19 118 LEU A C 1
ATOM 986 O O . LEU A 1 118 ? 10.323 -12.799 -15.562 1.00 86.19 118 LEU A O 1
ATOM 990 N N . PHE A 1 119 ? 8.514 -12.582 -14.247 1.00 88.31 119 PHE A N 1
ATOM 991 C CA . PHE A 1 119 ? 8.764 -11.200 -13.854 1.00 88.31 119 PHE A CA 1
ATOM 992 C C . PHE A 1 119 ? 10.121 -11.045 -13.162 1.00 88.31 119 PHE A C 1
ATOM 994 O O . PHE A 1 119 ? 10.875 -10.151 -13.536 1.00 88.31 119 PHE A O 1
ATOM 1001 N N . LEU A 1 120 ? 10.473 -11.915 -12.209 1.00 87.62 120 LEU A N 1
ATOM 1002 C CA . LEU A 1 120 ? 11.755 -11.830 -11.496 1.00 87.62 120 LEU A CA 1
ATOM 1003 C C . LEU A 1 120 ? 12.957 -11.984 -12.441 1.00 87.62 120 LEU A C 1
ATOM 1005 O O . LEU A 1 120 ? 13.957 -11.283 -12.274 1.00 87.62 120 LEU A O 1
ATOM 1009 N N . LEU A 1 121 ? 12.852 -12.842 -13.462 1.00 86.19 121 LEU A N 1
ATOM 1010 C CA . LEU A 1 121 ? 13.890 -12.996 -14.490 1.00 86.19 121 LEU A CA 1
ATOM 1011 C C . LEU A 1 121 ? 14.062 -11.711 -15.313 1.00 86.19 121 LEU A C 1
ATOM 1013 O O . LEU A 1 121 ? 15.177 -11.224 -15.485 1.00 86.19 121 LEU A O 1
ATOM 1017 N N . VAL A 1 122 ? 12.956 -11.118 -15.771 1.00 85.50 122 VAL A N 1
ATOM 1018 C CA . VAL A 1 122 ? 12.978 -9.861 -16.541 1.00 85.50 122 VAL A CA 1
ATOM 1019 C C . VAL A 1 122 ? 13.433 -8.683 -15.680 1.00 85.50 122 VAL A C 1
ATOM 1021 O O . VAL A 1 122 ? 14.151 -7.803 -16.163 1.00 85.50 122 VAL A O 1
ATOM 1024 N N . LEU A 1 123 ? 13.044 -8.661 -14.404 1.00 86.38 123 LEU A N 1
ATOM 1025 C CA . LEU A 1 123 ? 13.476 -7.650 -13.451 1.00 86.38 123 LEU A CA 1
ATOM 1026 C C . LEU A 1 123 ? 14.989 -7.727 -13.261 1.00 86.38 123 LEU A C 1
ATOM 1028 O O . LEU A 1 123 ? 15.638 -6.695 -13.378 1.00 86.38 123 LEU A O 1
ATOM 1032 N N . LYS A 1 124 ? 15.567 -8.918 -13.049 1.00 84.94 124 LYS A N 1
ATOM 1033 C CA . LYS A 1 124 ? 17.022 -9.102 -12.898 1.00 84.94 124 LYS A CA 1
ATOM 1034 C C . LYS A 1 124 ? 17.806 -8.456 -14.046 1.00 84.94 124 LYS A C 1
ATOM 1036 O O . LYS A 1 124 ? 18.776 -7.744 -13.794 1.00 84.94 124 LYS A O 1
ATOM 1041 N N . ASP A 1 125 ? 17.355 -8.649 -15.283 1.00 82.38 125 ASP A N 1
ATOM 1042 C CA . ASP A 1 125 ? 18.035 -8.132 -16.477 1.00 82.38 125 ASP A CA 1
ATOM 1043 C C . ASP A 1 125 ? 17.899 -6.608 -16.653 1.00 82.38 125 ASP A C 1
ATOM 1045 O O . ASP A 1 125 ? 18.787 -5.952 -17.211 1.00 82.38 125 ASP A O 1
ATOM 1049 N N . ASN A 1 126 ? 16.783 -6.029 -16.198 1.00 82.00 126 ASN A N 1
ATOM 1050 C CA . ASN A 1 126 ? 16.446 -4.617 -16.408 1.00 82.00 126 ASN A CA 1
ATOM 1051 C C . ASN A 1 126 ? 16.616 -3.739 -15.158 1.00 82.00 126 ASN A C 1
ATOM 1053 O O . ASN A 1 126 ? 16.532 -2.511 -15.258 1.00 82.00 126 ASN A O 1
ATOM 1057 N N . PHE A 1 127 ? 16.888 -4.323 -13.988 1.00 79.25 127 PHE A N 1
ATOM 1058 C CA . PHE A 1 127 ? 16.917 -3.605 -12.712 1.00 79.25 127 PHE A CA 1
ATOM 1059 C C . PHE A 1 127 ? 17.963 -2.491 -12.713 1.00 79.25 127 PHE A C 1
ATOM 1061 O O . PHE A 1 127 ? 17.638 -1.339 -12.437 1.00 79.25 127 PHE A O 1
ATOM 1068 N N . PHE A 1 128 ? 19.201 -2.798 -13.107 1.00 76.31 128 PHE A N 1
ATOM 1069 C CA . PHE A 1 128 ? 20.288 -1.813 -13.140 1.00 76.31 128 PHE A CA 1
ATOM 1070 C C . PHE A 1 128 ? 20.159 -0.790 -14.275 1.00 76.31 128 PHE A C 1
ATOM 1072 O O . PHE A 1 128 ? 20.720 0.297 -14.179 1.00 76.31 128 PHE A O 1
ATOM 1079 N N . LYS A 1 129 ? 19.378 -1.104 -15.315 1.00 79.94 129 LYS A N 1
ATOM 1080 C CA . LYS A 1 129 ? 19.079 -0.186 -16.426 1.00 79.94 129 LYS A CA 1
ATOM 1081 C C . LYS A 1 129 ? 17.944 0.785 -16.094 1.00 79.94 129 LYS A C 1
ATOM 1083 O O . LYS A 1 129 ? 17.827 1.836 -16.715 1.00 79.94 129 LYS A O 1
ATOM 1088 N N . SER A 1 130 ? 17.102 0.435 -15.124 1.00 80.75 130 SER A N 1
ATOM 1089 C CA . SER A 1 130 ? 15.927 1.217 -14.741 1.00 80.75 130 SER A CA 1
ATOM 1090 C C . SER A 1 130 ? 16.308 2.452 -13.928 1.00 80.75 130 SER A C 1
ATOM 1092 O O . SER A 1 130 ? 17.230 2.410 -13.116 1.00 80.75 130 SER A O 1
ATOM 1094 N N . VAL A 1 131 ? 15.557 3.545 -14.085 1.00 83.38 131 VAL A N 1
ATOM 1095 C CA . VAL A 1 131 ? 15.739 4.796 -13.324 1.00 83.38 131 VAL A CA 1
ATOM 1096 C C . VAL A 1 131 ? 15.602 4.548 -11.812 1.00 83.38 131 VAL A C 1
ATOM 1098 O O . VAL A 1 131 ? 14.825 3.695 -11.384 1.00 83.38 131 VAL A O 1
ATOM 1101 N N . VAL A 1 132 ? 16.317 5.320 -10.980 1.00 83.62 132 VAL A N 1
ATOM 1102 C CA . VAL A 1 132 ? 16.294 5.214 -9.501 1.00 83.62 132 VAL A CA 1
ATOM 1103 C C . VAL A 1 132 ? 14.864 5.198 -8.944 1.00 83.62 132 VAL A C 1
ATOM 1105 O O . VAL A 1 132 ? 14.549 4.367 -8.094 1.00 83.62 132 VAL A O 1
ATOM 1108 N N . HIS A 1 133 ? 13.990 6.077 -9.448 1.00 83.12 133 HIS A N 1
ATOM 1109 C CA . HIS A 1 133 ? 12.575 6.147 -9.054 1.00 83.12 133 HIS A CA 1
ATOM 1110 C C . HIS A 1 133 ? 11.831 4.826 -9.291 1.00 83.12 133 HIS A C 1
ATOM 1112 O O . HIS A 1 133 ? 11.102 4.369 -8.412 1.00 83.12 133 HIS A O 1
ATOM 1118 N N . ILE A 1 134 ? 12.075 4.170 -10.429 1.00 85.06 134 ILE A N 1
ATOM 1119 C CA . ILE A 1 134 ? 11.469 2.878 -10.778 1.00 85.06 134 ILE A CA 1
ATOM 1120 C C . ILE A 1 134 ? 11.963 1.790 -9.817 1.00 85.06 134 ILE A C 1
ATOM 1122 O O . ILE A 1 134 ? 11.156 1.044 -9.267 1.00 85.06 134 ILE A O 1
ATOM 1126 N N . ARG A 1 135 ? 13.272 1.738 -9.533 1.00 87.44 135 ARG A N 1
ATOM 1127 C CA . ARG A 1 135 ? 13.843 0.761 -8.585 1.00 87.44 135 ARG A CA 1
ATOM 1128 C C . ARG A 1 135 ? 13.261 0.908 -7.176 1.00 87.44 135 ARG A C 1
ATOM 1130 O O . ARG A 1 135 ? 12.862 -0.082 -6.571 1.00 87.44 135 ARG A O 1
ATOM 1137 N N . LYS A 1 136 ? 13.160 2.144 -6.678 1.00 87.94 136 LYS A N 1
ATOM 1138 C CA . LYS A 1 136 ? 12.535 2.459 -5.383 1.00 87.94 136 LYS A CA 1
ATOM 1139 C C . LYS A 1 136 ? 11.046 2.095 -5.351 1.00 87.94 136 LYS A C 1
ATOM 1141 O O . LYS A 1 136 ? 10.556 1.575 -4.355 1.00 87.94 136 LYS A O 1
ATOM 1146 N N . SER A 1 137 ? 10.340 2.300 -6.461 1.00 89.25 137 SER A N 1
ATOM 1147 C CA . SER A 1 137 ? 8.934 1.901 -6.595 1.00 89.25 137 SER A CA 1
ATOM 1148 C C . SER A 1 137 ? 8.761 0.381 -6.499 1.00 89.25 137 SER A C 1
ATOM 1150 O O . SER A 1 137 ? 7.867 -0.082 -5.795 1.00 89.25 137 SER A O 1
ATOM 1152 N N . PHE A 1 138 ? 9.651 -0.409 -7.115 1.00 89.75 138 PHE A N 1
ATOM 1153 C CA . PHE A 1 138 ? 9.654 -1.871 -6.968 1.00 89.75 138 PHE A CA 1
ATOM 1154 C C . PHE A 1 138 ? 9.889 -2.327 -5.525 1.00 89.75 138 PHE A C 1
ATOM 1156 O O . PHE A 1 138 ? 9.222 -3.260 -5.076 1.00 89.75 138 PHE A O 1
ATOM 1163 N N . GLN A 1 139 ? 10.783 -1.653 -4.794 1.00 91.06 139 GLN A N 1
ATOM 1164 C CA . GLN A 1 139 ? 11.000 -1.912 -3.367 1.00 91.06 139 GLN A CA 1
ATOM 1165 C C . GLN A 1 139 ? 9.731 -1.640 -2.551 1.00 91.06 139 GLN A C 1
ATOM 1167 O O . GLN A 1 139 ? 9.344 -2.473 -1.736 1.00 91.06 139 GLN A O 1
ATOM 1172 N N . LEU A 1 140 ? 9.034 -0.526 -2.806 1.00 93.00 140 LEU A N 1
ATOM 1173 C CA . LEU A 1 140 ? 7.767 -0.228 -2.131 1.00 93.00 140 LEU A CA 1
ATOM 1174 C C . LEU A 1 140 ? 6.701 -1.293 -2.421 1.00 93.00 140 LEU A C 1
ATOM 1176 O O . LEU A 1 140 ? 6.044 -1.766 -1.497 1.00 93.00 140 LEU A O 1
ATOM 1180 N N . LEU A 1 141 ? 6.548 -1.705 -3.683 1.00 92.00 141 LEU A N 1
ATOM 1181 C CA . LEU A 1 141 ? 5.596 -2.753 -4.072 1.00 92.00 141 LEU A CA 1
ATOM 1182 C C . LEU A 1 141 ? 5.896 -4.098 -3.398 1.00 92.00 141 LEU A C 1
ATOM 1184 O O . LEU A 1 141 ? 4.966 -4.838 -3.071 1.00 92.00 141 LEU A O 1
ATOM 1188 N N . PHE A 1 142 ? 7.178 -4.386 -3.157 1.00 91.81 142 PHE A N 1
ATOM 1189 C CA . PHE A 1 142 ? 7.605 -5.600 -2.470 1.00 91.81 142 PHE A CA 1
ATOM 1190 C C . PHE A 1 142 ? 7.175 -5.558 -1.005 1.00 91.81 142 PHE A C 1
ATOM 1192 O O . PHE A 1 142 ? 6.525 -6.486 -0.529 1.00 91.81 142 PHE A O 1
ATOM 1199 N N . PHE A 1 143 ? 7.428 -4.442 -0.315 1.00 93.38 143 PHE A N 1
ATOM 1200 C CA . PHE A 1 143 ? 6.942 -4.251 1.051 1.00 93.38 143 PHE A CA 1
ATOM 1201 C C . PHE A 1 143 ? 5.416 -4.273 1.141 1.00 93.38 143 PHE A C 1
ATOM 1203 O O . PHE A 1 143 ? 4.881 -4.821 2.100 1.00 93.38 143 PHE A O 1
ATOM 1210 N N . MET A 1 144 ? 4.705 -3.746 0.141 1.00 92.81 144 MET A N 1
ATOM 1211 C CA . MET A 1 144 ? 3.246 -3.853 0.071 1.00 92.81 144 MET A CA 1
ATOM 1212 C C . MET A 1 144 ? 2.791 -5.314 0.004 1.00 92.81 144 MET A C 1
ATOM 1214 O O . MET A 1 144 ? 1.880 -5.696 0.732 1.00 92.81 144 MET A O 1
ATOM 1218 N N . LEU A 1 145 ? 3.450 -6.141 -0.813 1.00 91.25 145 LEU A N 1
ATOM 1219 C CA . LEU A 1 145 ? 3.154 -7.570 -0.912 1.00 91.25 145 LEU A CA 1
ATOM 1220 C C . LEU A 1 145 ? 3.451 -8.288 0.415 1.00 91.25 145 LEU A C 1
ATOM 1222 O O . LEU A 1 145 ? 2.617 -9.050 0.899 1.00 91.25 145 LEU A O 1
ATOM 1226 N N . CYS A 1 146 ? 4.584 -7.995 1.061 1.00 91.25 146 CYS A N 1
ATOM 1227 C CA . CYS A 1 146 ? 4.907 -8.552 2.377 1.00 91.25 146 CYS A CA 1
ATOM 1228 C C . CYS A 1 146 ? 3.880 -8.151 3.445 1.00 91.25 146 CYS A C 1
ATOM 1230 O O . CYS A 1 146 ? 3.409 -9.007 4.188 1.00 91.25 146 CYS A O 1
ATOM 1232 N N . LEU A 1 147 ? 3.488 -6.874 3.507 1.00 90.31 147 LEU A N 1
ATOM 1233 C CA . LEU A 1 147 ? 2.477 -6.388 4.451 1.00 90.31 147 LEU A CA 1
ATOM 1234 C C . LEU A 1 147 ? 1.093 -6.976 4.175 1.00 90.31 147 LEU A C 1
ATOM 1236 O O . LEU A 1 147 ? 0.336 -7.203 5.118 1.00 90.31 147 LEU A O 1
ATOM 1240 N N . ALA A 1 148 ? 0.764 -7.244 2.911 1.00 87.94 148 ALA A N 1
ATOM 1241 C CA . ALA A 1 148 ? -0.462 -7.936 2.536 1.00 87.94 148 ALA A CA 1
ATOM 1242 C C . ALA A 1 148 ? -0.456 -9.391 3.030 1.00 87.94 148 ALA A C 1
ATOM 1244 O O . ALA A 1 148 ? -1.454 -9.832 3.586 1.00 87.94 148 ALA A O 1
ATOM 1245 N N . ILE A 1 149 ? 0.671 -10.107 2.934 1.00 84.00 149 ILE A N 1
ATOM 1246 C CA . ILE A 1 149 ? 0.813 -11.461 3.500 1.00 84.00 149 ILE A CA 1
ATOM 1247 C C . ILE A 1 149 ? 0.739 -11.428 5.033 1.00 84.00 149 ILE A C 1
ATOM 1249 O O . ILE A 1 149 ? 0.024 -12.223 5.634 1.00 84.00 149 ILE A O 1
ATOM 1253 N N . VAL A 1 150 ? 1.427 -10.486 5.684 1.00 82.75 150 VAL A N 1
ATOM 1254 C CA . VAL A 1 150 ? 1.384 -10.337 7.151 1.00 82.75 150 VAL A CA 1
ATOM 1255 C C . VAL A 1 150 ? -0.027 -9.987 7.633 1.00 82.75 150 VAL A C 1
ATOM 1257 O O . VAL A 1 150 ? -0.445 -10.442 8.693 1.00 82.75 150 VAL A O 1
ATOM 1260 N N . SER A 1 151 ? -0.798 -9.246 6.834 1.00 83.12 151 SER A N 1
ATOM 1261 C CA . SER A 1 151 ? -2.197 -8.895 7.111 1.00 83.12 151 SER A CA 1
ATOM 1262 C C . SER A 1 151 ? -3.091 -10.119 7.370 1.00 83.12 151 SER A C 1
ATOM 1264 O O . SER A 1 151 ? -4.018 -10.036 8.175 1.00 83.12 151 SER A O 1
ATOM 1266 N N . PHE A 1 152 ? -2.785 -11.282 6.773 1.00 73.62 152 PHE A N 1
ATOM 1267 C CA . PHE A 1 152 ? -3.520 -12.533 7.019 1.00 73.62 152 PHE A CA 1
ATOM 1268 C C . PHE A 1 152 ? -3.496 -12.971 8.489 1.00 73.62 152 PHE A C 1
ATOM 1270 O O . PHE A 1 152 ? -4.406 -13.674 8.923 1.00 73.62 152 PHE A O 1
ATOM 1277 N N . TYR A 1 153 ? -2.500 -12.539 9.270 1.00 71.25 153 TYR A N 1
ATOM 1278 C CA . TYR A 1 153 ? -2.417 -12.834 10.702 1.00 71.25 153 TYR A CA 1
ATOM 1279 C C . TYR A 1 153 ? -3.593 -12.253 11.496 1.00 71.25 153 TYR A C 1
ATOM 1281 O O . TYR A 1 153 ? -3.978 -12.781 12.536 1.00 71.25 153 TYR A O 1
ATOM 1289 N N . TRP A 1 154 ? -4.171 -11.155 11.015 1.00 67.00 154 TRP A N 1
ATOM 1290 C CA . TRP A 1 154 ? -5.046 -10.329 11.830 1.00 67.00 154 TRP A CA 1
ATOM 1291 C C . TRP A 1 154 ? -6.519 -10.742 11.809 1.00 67.00 154 TRP A C 1
ATOM 1293 O O . TRP A 1 154 ? -7.355 -10.106 12.452 1.00 67.00 154 TRP A O 1
ATOM 1303 N N . ASN A 1 155 ? -6.862 -11.799 11.072 1.00 63.69 155 ASN A N 1
ATOM 1304 C CA . ASN A 1 155 ? -8.244 -12.208 10.889 1.00 63.69 155 ASN A CA 1
ATOM 1305 C C . ASN A 1 155 ? -8.499 -13.632 11.380 1.00 63.69 155 ASN A C 1
ATOM 1307 O O . ASN A 1 155 ? -7.734 -14.559 11.126 1.00 63.69 155 ASN A O 1
ATOM 1311 N N . LYS A 1 156 ? -9.634 -13.817 12.062 1.00 55.72 156 LYS A N 1
ATOM 1312 C CA . LYS A 1 156 ? -10.033 -15.102 12.656 1.00 55.72 156 LYS A CA 1
ATOM 1313 C C . LYS A 1 156 ? -10.480 -16.125 11.603 1.00 55.72 156 LYS A C 1
ATOM 1315 O O . LYS A 1 156 ? -10.468 -17.325 11.869 1.00 55.72 156 LYS A O 1
ATOM 1320 N N . LYS A 1 157 ? -10.896 -15.662 10.418 1.00 58.81 157 LYS A N 1
ATOM 1321 C CA . LYS A 1 157 ? -11.291 -16.502 9.281 1.00 58.81 157 LYS A CA 1
ATOM 1322 C C . LYS A 1 157 ? -10.511 -16.090 8.037 1.00 58.81 157 LYS A C 1
ATOM 1324 O O . LYS A 1 157 ? -10.671 -14.971 7.550 1.00 58.81 157 LYS A O 1
ATOM 1329 N N . LEU A 1 158 ? -9.719 -17.019 7.505 1.00 58.81 158 LEU A N 1
ATOM 1330 C CA . LEU A 1 158 ? -9.086 -16.886 6.196 1.00 58.81 158 LEU A CA 1
ATOM 1331 C C . LEU A 1 158 ? -10.194 -16.901 5.140 1.00 58.81 158 LEU A C 1
ATOM 1333 O O . LEU A 1 158 ? -10.732 -17.948 4.804 1.00 58.81 158 LEU A O 1
ATOM 1337 N N . THR A 1 159 ? -10.589 -15.714 4.695 1.00 62.00 159 THR A N 1
ATOM 1338 C CA . THR A 1 159 ? -11.563 -15.536 3.611 1.00 62.00 159 THR A CA 1
ATOM 1339 C C . THR A 1 159 ? -10.787 -15.203 2.341 1.00 62.00 159 THR A C 1
ATOM 1341 O O . THR A 1 159 ? -9.806 -14.465 2.418 1.00 62.00 159 THR A O 1
ATOM 1344 N N . GLU A 1 160 ? -11.221 -15.667 1.173 1.00 62.50 160 GLU A N 1
ATOM 1345 C CA . GLU A 1 160 ? -10.566 -15.395 -0.122 1.00 62.50 160 GLU A CA 1
ATOM 1346 C C . GLU A 1 160 ? -10.317 -13.900 -0.386 1.00 62.50 160 GLU A C 1
ATOM 1348 O O . GLU A 1 160 ? -9.307 -13.525 -0.981 1.00 62.50 160 GLU A O 1
ATOM 1353 N N . ALA A 1 161 ? -11.165 -13.028 0.169 1.00 65.94 161 ALA A N 1
ATOM 1354 C CA . ALA A 1 161 ? -11.019 -11.576 0.108 1.00 65.94 161 ALA A CA 1
ATOM 1355 C C . ALA A 1 161 ? -9.656 -11.049 0.612 1.00 65.94 161 ALA A C 1
ATOM 1357 O O . ALA A 1 161 ? -9.249 -9.957 0.230 1.00 65.94 161 ALA A O 1
ATOM 1358 N N . HIS A 1 162 ? -8.910 -11.811 1.420 1.00 71.12 162 HIS A N 1
ATOM 1359 C CA . HIS A 1 162 ? -7.578 -11.401 1.884 1.00 71.12 162 HIS A CA 1
ATOM 1360 C C . HIS A 1 162 ? -6.564 -11.315 0.733 1.00 71.12 162 HIS A C 1
ATOM 1362 O O . HIS A 1 162 ? -5.676 -10.463 0.755 1.00 71.12 162 HIS A O 1
ATOM 1368 N N . PHE A 1 163 ? -6.721 -12.136 -0.312 1.00 75.00 163 PHE A N 1
ATOM 1369 C CA . PHE A 1 163 ? -5.845 -12.098 -1.485 1.00 75.00 163 PHE A CA 1
ATOM 1370 C C . PHE A 1 163 ? -6.013 -10.812 -2.310 1.00 75.00 163 PHE A C 1
ATOM 1372 O O . PHE A 1 163 ? -5.091 -10.432 -3.036 1.00 75.00 163 PHE A O 1
ATOM 1379 N N . LEU A 1 164 ? -7.126 -10.082 -2.145 1.00 82.19 164 LEU A N 1
ATOM 1380 C CA . LEU A 1 164 ? -7.360 -8.802 -2.825 1.00 82.19 164 LEU A CA 1
ATOM 1381 C C . LEU A 1 164 ? -6.309 -7.747 -2.458 1.00 82.19 164 LEU A C 1
ATOM 1383 O O . LEU A 1 164 ? -5.981 -6.904 -3.288 1.00 82.19 164 LEU A O 1
ATOM 1387 N N . LEU A 1 165 ? -5.729 -7.805 -1.255 1.00 84.44 165 LEU A N 1
ATOM 1388 C CA . LEU A 1 165 ? -4.663 -6.885 -0.841 1.00 84.44 165 LEU A CA 1
ATOM 1389 C C . LEU A 1 165 ? -3.351 -7.096 -1.597 1.00 84.44 165 LEU A C 1
ATOM 1391 O O . LEU A 1 165 ? -2.605 -6.140 -1.805 1.00 84.44 165 LEU A O 1
ATOM 1395 N N . CYS A 1 166 ? -3.078 -8.326 -2.032 1.00 85.25 166 CYS A N 1
ATOM 1396 C CA . CYS A 1 166 ? -1.906 -8.644 -2.843 1.00 85.25 166 CYS A CA 1
ATOM 1397 C C . CYS A 1 166 ? -2.098 -8.239 -4.313 1.00 85.25 166 CYS A C 1
ATOM 1399 O O . CYS A 1 166 ? -1.114 -8.019 -5.024 1.00 85.25 166 CYS A O 1
ATOM 1401 N N . ALA A 1 167 ? -3.350 -8.127 -4.773 1.00 87.31 167 ALA A N 1
ATOM 1402 C CA . ALA A 1 167 ? -3.678 -7.923 -6.180 1.00 87.31 167 ALA A CA 1
ATOM 1403 C C . ALA A 1 167 ? -3.020 -6.673 -6.805 1.00 87.31 167 ALA A C 1
ATOM 1405 O O . ALA A 1 167 ? -2.451 -6.818 -7.887 1.00 87.31 167 ALA A O 1
ATOM 1406 N N . PRO A 1 168 ? -2.988 -5.481 -6.165 1.00 89.44 168 PRO A N 1
ATOM 1407 C CA . PRO A 1 168 ? -2.358 -4.298 -6.756 1.00 89.44 168 PRO A CA 1
ATOM 1408 C C . PRO A 1 168 ? -0.864 -4.486 -7.051 1.00 89.44 168 PRO A C 1
ATOM 1410 O O . PRO A 1 168 ? -0.406 -4.131 -8.137 1.00 89.44 168 PRO A O 1
ATOM 1413 N N . SER A 1 169 ? -0.103 -5.071 -6.118 1.00 89.81 169 SER A N 1
ATOM 1414 C CA . SER A 1 169 ? 1.333 -5.315 -6.313 1.00 89.81 169 SER A CA 1
ATOM 1415 C C . SER A 1 169 ? 1.585 -6.346 -7.407 1.00 89.81 169 SER A C 1
ATOM 1417 O O . SER A 1 169 ? 2.396 -6.114 -8.304 1.00 89.81 169 SER A O 1
ATOM 1419 N N . ILE A 1 170 ? 0.857 -7.466 -7.362 1.00 90.50 170 ILE A N 1
ATOM 1420 C CA . ILE A 1 170 ? 0.996 -8.555 -8.333 1.00 90.50 170 ILE A CA 1
ATOM 1421 C C . ILE A 1 170 ? 0.616 -8.067 -9.739 1.00 90.50 170 ILE A C 1
ATOM 1423 O O . ILE A 1 170 ? 1.330 -8.361 -10.696 1.00 90.50 170 ILE A O 1
ATOM 1427 N N . ALA A 1 171 ? -0.454 -7.278 -9.876 1.00 90.50 171 ALA A N 1
ATOM 1428 C CA . ALA A 1 171 ? -0.883 -6.728 -11.159 1.00 90.50 171 ALA A CA 1
ATOM 1429 C C . ALA A 1 171 ? 0.203 -5.856 -11.805 1.00 90.50 171 ALA A C 1
ATOM 1431 O O . ALA A 1 171 ? 0.463 -5.982 -13.000 1.00 90.50 171 ALA A O 1
ATOM 1432 N N . ILE A 1 172 ? 0.888 -5.015 -11.021 1.00 90.69 172 ILE A N 1
ATOM 1433 C CA . ILE A 1 172 ? 1.974 -4.168 -11.535 1.00 90.69 172 ILE A CA 1
ATOM 1434 C C . ILE A 1 172 ? 3.189 -5.011 -11.943 1.00 90.69 172 ILE A C 1
ATOM 1436 O O . ILE A 1 172 ? 3.809 -4.734 -12.970 1.00 90.69 172 ILE A O 1
ATOM 1440 N N . TYR A 1 173 ? 3.520 -6.060 -11.187 1.00 90.69 173 TYR A N 1
ATOM 1441 C CA . TYR A 1 173 ? 4.600 -6.986 -11.544 1.00 90.69 173 TYR A CA 1
ATOM 1442 C C . TYR A 1 173 ? 4.305 -7.750 -12.836 1.00 90.69 173 TYR A C 1
ATOM 1444 O O . TYR A 1 173 ? 5.155 -7.803 -13.727 1.00 90.69 173 TYR A O 1
ATOM 1452 N N . MET A 1 174 ? 3.083 -8.266 -12.979 1.00 89.56 174 MET A N 1
ATOM 1453 C CA . MET A 1 174 ? 2.635 -8.911 -14.212 1.00 89.56 174 MET A CA 1
ATOM 1454 C C . MET A 1 174 ? 2.670 -7.934 -15.394 1.00 89.56 174 MET A C 1
ATOM 1456 O O . MET A 1 174 ? 3.249 -8.246 -16.433 1.00 89.56 174 MET A O 1
ATOM 1460 N N . ALA A 1 175 ? 2.135 -6.720 -15.229 1.00 89.50 175 ALA A N 1
ATOM 1461 C CA . ALA A 1 175 ? 2.155 -5.691 -16.268 1.00 89.50 175 ALA A CA 1
ATOM 1462 C C . ALA A 1 175 ? 3.586 -5.323 -16.698 1.00 89.50 175 ALA A C 1
ATOM 1464 O O . ALA A 1 175 ? 3.855 -5.150 -17.890 1.00 89.50 175 ALA A O 1
ATOM 1465 N N . TYR A 1 176 ? 4.527 -5.253 -15.752 1.00 88.94 176 TYR A N 1
ATOM 1466 C CA . TYR A 1 176 ? 5.933 -5.011 -16.065 1.00 88.94 176 TYR A CA 1
ATOM 1467 C C . TYR A 1 176 ? 6.544 -6.154 -16.880 1.00 88.94 176 TYR A C 1
ATOM 1469 O O . TYR A 1 176 ? 7.187 -5.897 -17.896 1.00 88.94 176 TYR A O 1
ATOM 1477 N N . TYR A 1 177 ? 6.308 -7.410 -16.492 1.00 87.56 177 TYR A N 1
ATOM 1478 C CA . TYR A 1 177 ? 6.753 -8.560 -17.282 1.00 87.56 177 TYR A CA 1
ATOM 1479 C C . TYR A 1 177 ? 6.241 -8.481 -18.725 1.00 87.56 177 TYR A C 1
ATOM 1481 O O . TYR A 1 177 ? 7.023 -8.562 -19.671 1.00 87.56 177 TYR A O 1
ATOM 1489 N N . PHE A 1 178 ? 4.941 -8.242 -18.881 1.00 86.25 178 PHE A N 1
ATOM 1490 C CA . PHE A 1 178 ? 4.271 -8.159 -20.172 1.00 86.25 178 PHE A CA 1
ATOM 1491 C C . PHE A 1 178 ? 4.770 -7.001 -21.048 1.00 86.25 178 PHE A C 1
ATOM 1493 O O . PHE A 1 178 ? 4.844 -7.146 -22.264 1.00 86.25 178 PHE A O 1
ATOM 1500 N N . THR A 1 179 ? 5.191 -5.887 -20.447 1.00 86.38 179 THR A N 1
ATOM 1501 C CA . THR A 1 179 ? 5.729 -4.727 -21.180 1.00 86.38 179 THR A CA 1
ATOM 1502 C C . THR A 1 179 ? 7.137 -4.973 -21.731 1.00 86.38 179 THR A C 1
ATOM 1504 O O . THR A 1 179 ? 7.474 -4.494 -22.811 1.00 86.38 179 THR A O 1
ATOM 1507 N N . TYR A 1 180 ? 7.977 -5.713 -21.001 1.00 83.81 180 TYR A N 1
ATOM 1508 C CA . TYR A 1 180 ? 9.394 -5.914 -21.342 1.00 83.81 180 TYR A CA 1
ATOM 1509 C C . TYR A 1 180 ? 9.703 -7.308 -21.921 1.00 83.81 180 TYR A C 1
ATOM 1511 O O . TYR A 1 180 ? 10.867 -7.639 -22.173 1.00 83.81 180 TYR A O 1
ATOM 1519 N N . ALA A 1 181 ? 8.681 -8.138 -22.147 1.00 80.50 181 ALA A N 1
ATOM 1520 C CA . ALA A 1 181 ? 8.829 -9.461 -22.738 1.00 80.50 181 ALA A CA 1
ATOM 1521 C C . ALA A 1 181 ? 9.297 -9.375 -24.204 1.00 80.50 181 ALA A C 1
ATOM 1523 O O . ALA A 1 181 ? 8.699 -8.705 -25.040 1.00 80.50 181 ALA A O 1
ATOM 1524 N N . LYS A 1 182 ? 10.375 -10.098 -24.539 1.00 75.25 182 LYS A N 1
ATOM 1525 C CA . LYS A 1 182 ? 11.004 -10.049 -25.875 1.00 75.25 182 LYS A CA 1
ATOM 1526 C C . LYS A 1 182 ? 10.355 -10.976 -26.914 1.00 75.25 182 LYS A C 1
ATOM 1528 O O . LYS A 1 182 ? 10.456 -10.714 -28.108 1.00 75.25 182 LYS A O 1
ATOM 1533 N N . LYS A 1 183 ? 9.740 -12.088 -26.486 1.00 81.19 183 LYS A N 1
ATOM 1534 C CA . LYS A 1 183 ? 9.183 -13.127 -27.375 1.00 81.19 183 LYS A CA 1
ATOM 1535 C C . LYS A 1 183 ? 7.654 -13.036 -27.428 1.00 81.19 183 LYS A C 1
ATOM 1537 O O . LYS A 1 183 ? 6.993 -13.462 -26.485 1.00 81.19 183 LYS A O 1
ATOM 1542 N N . LYS A 1 184 ? 7.111 -12.545 -28.550 1.00 78.31 184 LYS A N 1
ATOM 1543 C CA . LYS A 1 184 ? 5.665 -12.312 -28.748 1.00 78.31 184 LYS A CA 1
ATOM 1544 C C . LYS A 1 184 ? 4.802 -13.571 -28.585 1.00 78.31 184 LYS A C 1
ATOM 1546 O O . LYS A 1 184 ? 3.848 -13.550 -27.824 1.00 78.31 184 LYS A O 1
ATOM 1551 N N . TRP A 1 185 ? 5.181 -14.691 -29.205 1.00 83.50 185 TRP A N 1
ATOM 1552 C CA . TRP A 1 185 ? 4.395 -15.932 -29.102 1.00 83.50 185 TRP A CA 1
ATOM 1553 C C . TRP A 1 185 ? 4.305 -16.468 -27.663 1.00 83.50 185 TRP A C 1
ATOM 1555 O O . TRP A 1 185 ? 3.236 -16.848 -27.200 1.00 83.50 185 TRP A O 1
ATOM 1565 N N . PHE A 1 186 ? 5.415 -16.439 -26.916 1.00 82.62 186 PHE A N 1
ATOM 1566 C CA . PHE A 1 186 ? 5.425 -16.895 -25.521 1.00 82.62 186 PHE A CA 1
ATOM 1567 C C . PHE A 1 186 ? 4.546 -16.009 -24.622 1.00 82.62 186 PHE A C 1
ATOM 1569 O O . PHE A 1 186 ? 3.852 -16.512 -23.744 1.00 82.62 186 PHE A O 1
ATOM 1576 N N . PHE A 1 187 ? 4.543 -14.698 -24.877 1.00 80.81 187 PHE A N 1
ATOM 1577 C CA . PHE A 1 187 ? 3.663 -13.736 -24.215 1.00 80.81 187 PHE A CA 1
ATOM 1578 C C . PHE A 1 187 ? 2.179 -14.073 -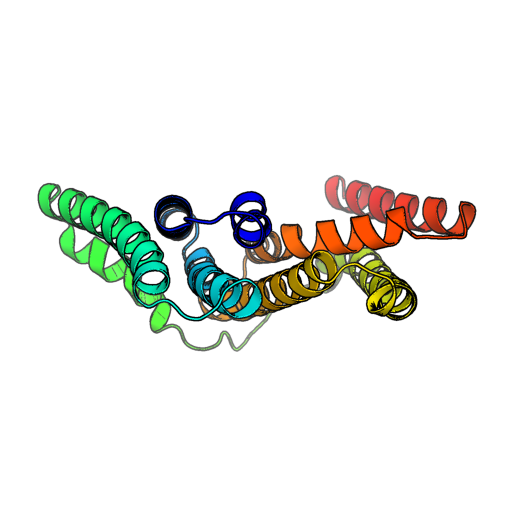24.432 1.00 80.81 187 PHE A C 1
ATOM 1580 O O . PHE A 1 187 ? 1.423 -14.131 -23.463 1.00 80.81 187 PHE A O 1
ATOM 1587 N N . GLU A 1 188 ? 1.779 -14.329 -25.681 1.00 85.25 188 GLU A N 1
ATOM 1588 C CA . GLU A 1 188 ? 0.378 -14.582 -26.043 1.00 85.25 188 GLU A CA 1
ATOM 1589 C C . GLU A 1 188 ? -0.136 -15.865 -25.391 1.00 85.25 188 GLU A C 1
ATOM 1591 O O . GLU A 1 188 ? -1.242 -15.884 -24.858 1.00 85.25 188 GLU A O 1
ATOM 1596 N N . VAL A 1 189 ? 0.699 -16.909 -25.348 1.00 88.00 189 VAL A N 1
ATOM 1597 C CA . VAL A 1 189 ? 0.362 -18.180 -24.695 1.00 88.00 189 VAL A CA 1
ATOM 1598 C C . VAL A 1 189 ? 0.171 -17.999 -23.189 1.00 88.00 189 VAL A C 1
ATOM 1600 O O . VAL A 1 189 ? -0.830 -18.453 -22.643 1.00 88.00 189 VAL A O 1
ATOM 1603 N N . VAL A 1 190 ? 1.097 -17.318 -22.505 1.00 86.12 190 VAL A N 1
ATOM 1604 C CA . VAL A 1 190 ? 0.992 -17.089 -21.054 1.00 86.12 190 VAL A CA 1
ATOM 1605 C C . VAL A 1 190 ? -0.245 -16.256 -20.718 1.00 86.12 190 VAL A C 1
ATOM 1607 O O . VAL A 1 190 ? -0.971 -16.592 -19.785 1.00 86.12 190 VAL A O 1
ATOM 1610 N N . TYR A 1 191 ? -0.518 -15.205 -21.493 1.00 86.38 191 TYR A N 1
ATOM 1611 C CA . TYR A 1 191 ? -1.714 -14.387 -21.315 1.00 86.38 191 TYR A CA 1
ATOM 1612 C C . TYR A 1 191 ? -2.996 -15.201 -21.540 1.00 86.38 191 TYR A C 1
ATOM 1614 O O . TYR A 1 191 ? -3.881 -15.192 -20.686 1.00 86.38 191 TYR A O 1
ATOM 1622 N N . ALA A 1 192 ? -3.063 -15.975 -22.628 1.00 88.06 192 ALA A N 1
ATOM 1623 C CA . ALA A 1 192 ? -4.206 -16.831 -22.929 1.00 88.06 192 ALA A CA 1
ATOM 1624 C C . ALA A 1 192 ? -4.463 -17.863 -21.823 1.00 88.06 192 ALA A C 1
ATOM 1626 O O . ALA A 1 192 ? -5.610 -18.049 -21.427 1.00 88.06 192 ALA A O 1
ATOM 1627 N N . ILE A 1 193 ? -3.415 -18.489 -21.274 1.00 88.88 193 ILE A N 1
ATOM 1628 C CA . ILE A 1 193 ? -3.544 -19.441 -20.160 1.00 88.88 193 ILE A CA 1
ATOM 1629 C C . ILE A 1 193 ? -4.160 -18.764 -18.935 1.00 88.88 193 ILE A C 1
ATOM 1631 O O . ILE A 1 193 ? -5.079 -19.322 -18.337 1.00 88.88 193 ILE A O 1
ATOM 1635 N N . ILE A 1 194 ? -3.701 -17.566 -18.563 1.00 86.62 194 ILE A N 1
ATOM 1636 C CA . ILE A 1 194 ? -4.258 -16.830 -17.417 1.00 86.62 194 ILE A CA 1
ATOM 1637 C C . ILE A 1 194 ? -5.740 -16.535 -17.653 1.00 86.62 194 ILE A C 1
ATOM 1639 O O . ILE A 1 194 ? -6.563 -16.838 -16.794 1.00 86.62 194 ILE A O 1
ATOM 1643 N N . THR A 1 195 ? -6.091 -15.998 -18.822 1.00 87.06 195 THR A N 1
ATOM 1644 C CA . THR A 1 195 ? -7.479 -15.661 -19.160 1.00 87.06 195 THR A CA 1
ATOM 1645 C C . THR A 1 195 ? -8.376 -16.895 -19.173 1.00 87.06 195 THR A C 1
ATOM 1647 O O . THR A 1 195 ? -9.448 -16.869 -18.576 1.00 87.06 195 THR A O 1
ATOM 1650 N N . LEU A 1 196 ? -7.934 -17.994 -19.790 1.00 89.44 196 LEU A N 1
ATOM 1651 C CA . LEU A 1 196 ? -8.679 -19.254 -19.818 1.00 89.44 196 LEU A CA 1
ATOM 1652 C C . LEU A 1 196 ? -8.862 -19.836 -18.417 1.00 89.44 196 LEU A C 1
ATOM 1654 O O . LEU A 1 196 ? -9.945 -20.318 -18.104 1.00 89.44 196 LEU A O 1
ATOM 1658 N N . THR A 1 197 ? -7.842 -19.747 -17.561 1.00 86.38 197 THR A N 1
ATOM 1659 C CA . THR A 1 197 ? -7.937 -20.218 -16.172 1.00 86.38 197 THR A CA 1
ATOM 1660 C C . THR A 1 197 ? -8.946 -19.383 -15.383 1.00 86.38 197 THR A C 1
ATOM 1662 O O . THR A 1 197 ? -9.767 -19.945 -14.668 1.00 86.38 197 THR A O 1
ATOM 1665 N N . ILE A 1 198 ? -8.945 -18.055 -15.549 1.00 85.50 198 ILE A N 1
ATOM 1666 C CA . ILE A 1 198 ? -9.929 -17.174 -14.899 1.00 85.50 198 ILE A CA 1
ATOM 1667 C C . ILE A 1 198 ? -11.349 -17.509 -15.367 1.00 85.50 198 ILE A C 1
ATOM 1669 O O . ILE A 1 198 ? -12.242 -17.641 -14.539 1.00 85.50 198 ILE A O 1
ATOM 1673 N N . ILE A 1 199 ? -11.555 -17.681 -16.678 1.00 87.94 199 ILE A N 1
ATOM 1674 C CA . ILE A 1 199 ? -12.865 -18.035 -17.243 1.00 87.94 199 ILE A CA 1
ATOM 1675 C C . ILE A 1 199 ? -13.323 -19.397 -16.714 1.00 87.94 199 ILE A C 1
ATOM 1677 O O . ILE A 1 199 ? -14.463 -19.526 -16.284 1.00 87.94 199 ILE A O 1
ATOM 1681 N N . TYR A 1 200 ? -12.444 -20.401 -16.711 1.00 87.25 200 TYR A N 1
ATOM 1682 C CA . TYR A 1 200 ? -12.778 -21.746 -16.248 1.00 87.25 200 TYR A CA 1
ATOM 1683 C C . TYR A 1 200 ? -13.302 -21.733 -14.807 1.00 87.25 200 TYR A C 1
ATOM 1685 O O . TYR A 1 200 ? -14.416 -22.184 -14.583 1.00 87.25 200 TYR A O 1
ATOM 1693 N N . PHE A 1 201 ? -12.561 -21.125 -13.876 1.00 83.25 201 PHE A N 1
ATOM 1694 C CA . PHE A 1 201 ? -12.953 -21.028 -12.461 1.00 83.25 201 PHE A CA 1
ATOM 1695 C C . PHE A 1 201 ? -14.104 -20.051 -12.187 1.00 83.25 201 PHE A C 1
ATOM 1697 O O . PHE A 1 201 ? -14.659 -20.036 -11.093 1.00 83.25 201 PHE A O 1
ATOM 1704 N N . GLN A 1 202 ? -14.449 -19.185 -13.144 1.00 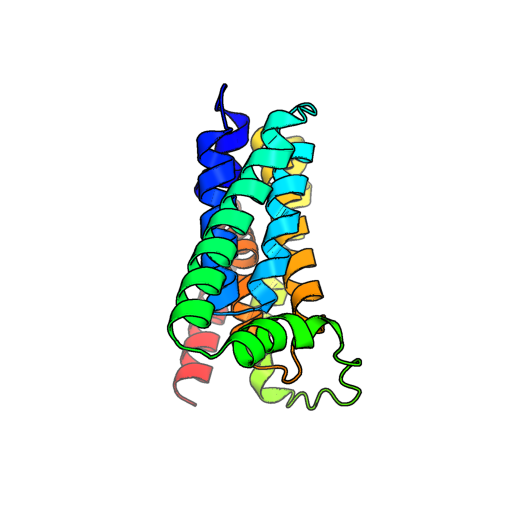82.50 202 GLN A N 1
ATOM 1705 C CA . GLN A 1 202 ? -15.622 -18.322 -13.022 1.00 82.50 202 GLN A CA 1
ATOM 1706 C C . GLN A 1 202 ? -16.922 -19.078 -13.339 1.00 82.50 202 GLN A C 1
ATOM 1708 O O . GLN A 1 202 ? -17.966 -18.740 -12.783 1.00 82.50 202 GLN A O 1
ATOM 1713 N N . PHE A 1 203 ? -16.879 -20.050 -14.255 1.00 81.88 203 PHE A N 1
ATOM 1714 C CA . PHE A 1 203 ? -18.066 -20.770 -14.733 1.00 81.88 203 PHE A CA 1
ATOM 1715 C C . PHE A 1 203 ? -18.227 -22.179 -14.150 1.00 81.88 203 PHE A C 1
ATOM 1717 O O . PHE A 1 203 ? -19.357 -22.668 -14.108 1.00 81.88 203 PHE A O 1
ATOM 1724 N N . PHE A 1 204 ? -17.135 -22.816 -13.728 1.00 69.31 204 PHE A N 1
ATOM 1725 C CA . PHE A 1 204 ? -17.099 -24.154 -13.138 1.00 69.31 204 PHE A CA 1
ATOM 1726 C C . PHE A 1 204 ? -16.478 -24.100 -11.747 1.00 69.31 204 PHE A C 1
ATOM 1728 O O . PHE A 1 204 ? -17.032 -24.785 -10.859 1.00 69.31 204 PHE A O 1
#

Radius of gyration: 19.92 Å; chains: 1; bounding box: 46×47×53 Å